Protein AF-K9S8Z4-F1 (afdb_monomer)

Sequence (340 aa):
MLNMKIDKFTNKMCIWVLATKLKIYVCTTKYCSLSLIMNIDNSTQKHLTQVIRQAPNREWMEQYLDLIEEVIHIGRFENDDPRFVLSINSAKKFSVTINGRYVLSAFRKGRPLVGFTLPYGFEGLSELISRSEMPEFRSRQWKPHAGEVAEKCPYFLAFEGFPERLLTIKQKIAWKRAVLDEMERCDKSPYKRFHKPFLYELVIDLGFRKLSLDEIFYDDYSDEVNSKEIFQEGSVRQVLTKYYERNSKARQKCIDRYGTSCSVCDFNFGKSFGELGEGFIHVHHLRPIFEIAEEYEVDPIKDLRPVCPNCHAMIHRSSSPLSIEELKSRLIRFKAQTDT

Solvent-accessible surface area (backbone atoms only — not comparable to full-atom values): 20484 Å² total; per-residue (Å²): 135,88,85,87,80,85,63,93,84,74,86,67,92,82,86,87,79,93,82,82,97,71,93,74,81,80,76,86,52,87,65,59,59,60,60,49,65,78,64,58,52,72,67,58,53,53,52,50,50,62,40,58,68,48,37,93,43,63,68,44,46,50,38,45,38,50,54,52,42,49,52,35,63,75,67,68,57,56,82,80,36,53,27,51,23,43,34,70,50,97,74,50,28,39,35,38,28,42,23,92,42,67,47,36,34,38,37,51,93,77,38,56,32,41,30,40,24,33,45,52,88,49,89,64,47,71,62,50,58,74,65,34,42,78,65,82,37,100,78,27,46,52,80,52,57,93,94,49,55,68,79,73,27,34,32,39,46,23,38,77,67,52,55,73,73,71,48,54,74,70,52,46,53,41,27,54,48,35,51,53,58,42,59,76,72,46,85,50,20,90,55,42,88,57,40,38,65,69,59,47,45,43,49,72,38,63,67,56,28,49,54,53,47,52,68,70,39,62,80,61,82,71,77,83,95,81,80,90,84,86,83,83,85,81,76,86,72,82,75,80,81,76,78,82,68,73,54,58,66,42,50,46,51,26,35,77,73,66,42,54,37,12,76,54,77,61,53,33,35,33,83,76,55,39,80,86,17,50,86,53,57,42,77,43,67,77,61,70,72,87,80,55,94,59,97,72,85,80,45,30,74,82,36,38,44,37,26,37,71,68,56,51,50,57,28,56,67,45,102,65,65,48,52,62,66,57,52,30,53,54,53,54,57,49,52,65,63,74,77,106

Nearest PDB structures (foldseek):
  8fm1-assembly6_K  TM=5.916E-01  e=2.543E-01  Pseudomonas syringae
  5i7d-assembly1_A  TM=2.185E-01  e=9.023E+00  Homo sapiens

Mean predicted aligned error: 18.35 Å

Structure (mmCIF, N/CA/C/O backbone):
data_AF-K9S8Z4-F1
#
_entry.id   AF-K9S8Z4-F1
#
loop_
_atom_site.group_PDB
_atom_site.id
_atom_site.type_symbol
_atom_site.label_atom_id
_atom_site.label_alt_id
_atom_site.label_comp_id
_atom_site.label_asym_id
_atom_site.label_entity_id
_atom_site.label_seq_id
_atom_site.pdbx_PDB_ins_code
_atom_site.Cartn_x
_atom_site.Cartn_y
_atom_site.Cartn_z
_atom_site.occupancy
_atom_site.B_iso_or_equiv
_atom_site.auth_seq_id
_atom_site.auth_comp_id
_atom_site.auth_asym_id
_atom_site.auth_atom_id
_atom_site.pdbx_PDB_model_num
ATOM 1 N N . MET A 1 1 ? -44.395 -23.175 -18.495 1.00 31.52 1 MET A N 1
ATOM 2 C CA . MET A 1 1 ? -44.009 -24.499 -17.961 1.00 31.52 1 MET A CA 1
ATOM 3 C C . MET A 1 1 ? -42.499 -24.512 -17.778 1.00 31.52 1 MET A C 1
ATOM 5 O O . MET A 1 1 ? -41.789 -24.469 -18.774 1.00 31.52 1 MET A O 1
ATOM 9 N N . LEU A 1 2 ? -42.007 -24.463 -16.534 1.00 26.88 2 LEU A N 1
ATOM 10 C CA . LEU A 1 2 ? -40.581 -24.647 -16.239 1.00 26.88 2 LEU A CA 1
ATOM 11 C C . LEU A 1 2 ? -40.258 -26.143 -16.300 1.00 26.88 2 LEU A C 1
ATOM 13 O O . LEU A 1 2 ? -40.881 -26.919 -15.583 1.00 26.88 2 LEU A O 1
ATOM 17 N N . ASN A 1 3 ? -39.271 -26.536 -17.104 1.00 29.08 3 ASN A N 1
ATOM 18 C CA . ASN A 1 3 ? -38.659 -27.860 -17.003 1.00 29.08 3 ASN A CA 1
ATOM 19 C C . ASN A 1 3 ? -37.364 -27.739 -16.196 1.00 29.08 3 ASN A C 1
ATOM 21 O O . ASN A 1 3 ? -36.401 -27.121 -16.645 1.00 29.08 3 ASN A O 1
ATOM 25 N N . MET A 1 4 ? -37.351 -28.331 -15.001 1.00 30.81 4 MET A N 1
ATOM 26 C CA . MET A 1 4 ? -36.154 -28.498 -14.180 1.00 30.81 4 MET A CA 1
ATOM 27 C C . MET A 1 4 ? -35.467 -29.814 -14.560 1.00 30.81 4 MET A C 1
ATOM 29 O O . MET A 1 4 ? -36.078 -30.877 -14.480 1.00 30.81 4 MET A O 1
ATOM 33 N N . LYS A 1 5 ? -34.185 -29.765 -14.925 1.00 36.44 5 LYS A N 1
ATOM 34 C CA . LYS A 1 5 ? -33.301 -30.937 -14.878 1.00 36.44 5 LYS A CA 1
ATOM 35 C C . LYS A 1 5 ? -32.076 -30.600 -14.039 1.00 36.44 5 LYS A C 1
ATOM 37 O O . LYS A 1 5 ? -31.460 -29.557 -14.225 1.00 36.44 5 LYS A O 1
ATOM 42 N N . ILE A 1 6 ? -31.774 -31.492 -13.102 1.00 36.78 6 ILE A N 1
ATOM 43 C CA . ILE A 1 6 ? -30.605 -31.438 -12.225 1.00 36.78 6 ILE A CA 1
ATOM 44 C C . ILE A 1 6 ? -29.462 -32.137 -12.960 1.00 36.78 6 ILE A C 1
ATOM 46 O O . ILE A 1 6 ? -29.576 -33.322 -13.276 1.00 36.78 6 ILE A O 1
ATOM 50 N N . ASP A 1 7 ? -28.382 -31.410 -13.231 1.00 36.25 7 ASP A N 1
ATOM 51 C CA . ASP A 1 7 ? -27.153 -31.986 -13.771 1.00 36.25 7 ASP A CA 1
ATOM 52 C C . ASP A 1 7 ? -26.296 -32.534 -12.616 1.00 36.25 7 ASP A C 1
ATOM 54 O O . ASP A 1 7 ? -25.968 -31.819 -11.665 1.00 36.25 7 ASP A O 1
ATOM 58 N N . LYS A 1 8 ? -25.985 -33.834 -12.652 1.00 39.09 8 LYS A N 1
ATOM 59 C CA . LYS A 1 8 ? -25.448 -34.596 -11.506 1.00 39.09 8 LYS A CA 1
ATOM 60 C C . LYS A 1 8 ? -23.940 -34.430 -11.268 1.00 39.09 8 LYS A C 1
ATOM 62 O O . LYS A 1 8 ? -23.395 -35.154 -10.443 1.00 39.09 8 LYS A O 1
ATOM 67 N N . PHE A 1 9 ? -23.267 -33.482 -11.923 1.00 36.41 9 PHE A N 1
ATOM 68 C CA . PHE A 1 9 ? -21.805 -33.345 -11.818 1.00 36.41 9 PHE A CA 1
ATOM 69 C C . PHE A 1 9 ? -21.275 -32.059 -11.163 1.00 36.41 9 PHE A C 1
ATOM 71 O O . PHE A 1 9 ? -20.088 -32.001 -10.861 1.00 36.41 9 PHE A O 1
ATOM 78 N N . THR A 1 10 ? -22.100 -31.043 -10.877 1.00 44.16 10 THR A N 1
ATOM 79 C CA . THR A 1 10 ? -21.593 -29.767 -10.305 1.00 44.16 10 THR A CA 1
ATOM 80 C C . THR A 1 10 ? -22.429 -29.162 -9.176 1.00 44.16 10 THR A C 1
ATOM 82 O O . THR A 1 10 ? -22.054 -28.125 -8.633 1.00 44.16 10 THR A O 1
ATOM 85 N N . ASN A 1 11 ? -23.542 -29.797 -8.793 1.00 36.22 11 ASN A N 1
ATOM 86 C CA . ASN A 1 11 ? -24.436 -29.353 -7.716 1.00 36.22 11 ASN A CA 1
ATOM 87 C C . ASN A 1 11 ? -24.800 -27.845 -7.762 1.00 36.22 11 ASN A C 1
ATOM 89 O O . ASN A 1 11 ? -24.940 -27.195 -6.726 1.00 36.22 11 ASN A O 1
ATOM 93 N N . LYS A 1 12 ? -24.956 -27.270 -8.965 1.00 39.12 12 LYS A N 1
ATOM 94 C CA . LYS A 1 12 ? -25.449 -25.899 -9.182 1.00 39.12 12 LYS A CA 1
ATOM 95 C C . LYS A 1 12 ? -26.765 -25.922 -9.963 1.00 39.12 12 LYS A C 1
ATOM 97 O O . LYS A 1 12 ? -26.848 -26.509 -11.037 1.00 39.12 12 LYS A O 1
ATOM 102 N N . MET A 1 13 ? -27.791 -25.255 -9.431 1.00 30.77 13 MET A N 1
ATOM 103 C CA . MET A 1 13 ? -29.043 -24.967 -10.141 1.00 30.77 13 MET A CA 1
ATOM 104 C C . MET A 1 13 ? -28.833 -23.774 -11.084 1.00 30.77 13 MET A C 1
ATOM 106 O O . MET A 1 13 ? -28.484 -22.688 -10.625 1.00 30.77 13 MET A O 1
ATOM 110 N N . CYS A 1 14 ? -29.093 -23.943 -12.383 1.00 34.66 14 CYS A N 1
ATOM 111 C CA . CYS A 1 14 ? -29.111 -22.843 -13.351 1.00 34.66 14 CYS A CA 1
ATOM 112 C C . CYS A 1 14 ? -30.520 -22.668 -13.929 1.00 34.66 14 CYS A C 1
ATOM 114 O O . CYS A 1 14 ? -31.040 -23.564 -14.590 1.00 34.66 14 CYS A O 1
ATOM 116 N N . ILE A 1 15 ? -31.123 -21.498 -13.702 1.00 33.12 15 ILE A N 1
ATOM 117 C CA . ILE A 1 15 ? -32.349 -21.053 -14.376 1.00 33.12 15 ILE A CA 1
ATOM 118 C C . ILE A 1 15 ? -31.920 -20.116 -15.507 1.00 33.12 15 ILE A C 1
ATOM 120 O O . ILE A 1 15 ? -31.287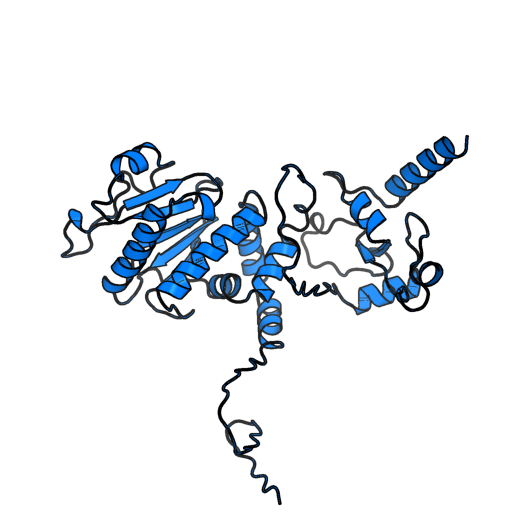 -19.093 -15.256 1.00 33.12 15 ILE A O 1
ATOM 124 N N . TRP A 1 16 ? -32.254 -20.465 -16.748 1.00 29.41 16 TRP A N 1
ATOM 125 C CA . TRP A 1 16 ? -32.028 -19.612 -17.914 1.00 29.41 16 TRP A CA 1
ATOM 126 C C . TRP A 1 16 ? -33.296 -18.812 -18.215 1.00 29.41 16 TRP A C 1
ATOM 128 O O . TRP A 1 16 ? -34.327 -19.393 -18.550 1.00 29.41 16 TRP A O 1
ATOM 138 N N . VAL A 1 17 ? -33.218 -17.482 -18.125 1.00 30.83 17 VAL A N 1
ATOM 139 C CA . VAL A 1 17 ? -34.238 -16.570 -18.663 1.00 30.83 17 VAL A CA 1
ATOM 140 C C . VAL A 1 17 ? -33.627 -15.814 -19.841 1.00 30.83 17 VAL A C 1
ATOM 142 O O . VAL A 1 17 ? -32.604 -15.143 -19.711 1.00 30.83 17 VAL A O 1
ATOM 145 N N . LEU A 1 18 ? -34.247 -15.965 -21.010 1.00 32.22 18 LEU A N 1
ATOM 146 C CA . LEU A 1 18 ? -33.932 -15.248 -22.243 1.00 32.22 18 LEU A CA 1
ATOM 147 C C . LEU A 1 18 ? -34.527 -13.833 -22.189 1.00 32.22 18 LEU A C 1
ATOM 149 O O . LEU A 1 18 ? -35.745 -13.709 -22.138 1.00 32.22 18 LEU A O 1
ATOM 153 N N . ALA A 1 19 ? -33.681 -12.797 -22.249 1.00 29.56 19 ALA A N 1
ATOM 154 C CA . ALA A 1 19 ? -33.730 -11.710 -23.246 1.00 29.56 19 ALA A CA 1
ATOM 155 C C . ALA A 1 19 ? -33.043 -10.407 -22.773 1.00 29.56 19 ALA A C 1
ATOM 157 O O . ALA A 1 19 ? -33.217 -9.945 -21.651 1.00 29.56 19 ALA A O 1
ATOM 158 N N . THR A 1 20 ? -32.358 -9.776 -23.738 1.00 30.91 20 THR A N 1
ATOM 159 C CA . THR A 1 20 ? -31.971 -8.349 -23.852 1.00 30.91 20 THR A CA 1
ATOM 160 C C . THR A 1 20 ? -30.821 -7.769 -23.001 1.00 30.91 20 THR A C 1
ATOM 162 O O . THR A 1 20 ? -30.978 -7.319 -21.876 1.00 30.91 20 THR A O 1
ATOM 165 N N . LYS A 1 21 ? -29.647 -7.722 -23.657 1.00 38.47 21 LYS A N 1
ATOM 166 C CA . LYS A 1 21 ? -28.527 -6.754 -23.594 1.00 38.47 21 LYS A CA 1
ATOM 167 C C . LYS A 1 21 ? -28.542 -5.693 -22.467 1.00 38.47 21 LYS A C 1
ATOM 169 O O . LYS A 1 21 ? -28.893 -4.547 -22.708 1.00 38.47 21 LYS A O 1
ATOM 174 N N . LEU A 1 22 ? -27.973 -6.044 -21.314 1.00 25.70 22 LEU A N 1
ATOM 175 C CA . LEU A 1 22 ? -27.078 -5.197 -20.509 1.00 25.70 22 LEU A CA 1
ATOM 176 C C . LEU A 1 22 ? -26.305 -6.145 -19.574 1.00 25.70 22 LEU A C 1
ATOM 178 O O . LEU A 1 22 ? -26.885 -6.728 -18.662 1.00 25.70 22 LEU A O 1
ATOM 182 N N . LYS A 1 23 ? -25.010 -6.383 -19.819 1.00 26.75 23 LYS A N 1
ATOM 183 C CA . LYS A 1 23 ? -24.184 -7.205 -18.916 1.00 26.75 23 LYS A CA 1
ATOM 184 C C . LYS A 1 23 ? -23.783 -6.362 -17.704 1.00 26.75 23 LYS A C 1
ATOM 186 O O . LYS A 1 23 ? -22.674 -5.848 -17.640 1.00 26.75 23 LYS A O 1
ATOM 191 N N . ILE A 1 24 ? -24.698 -6.226 -16.749 1.00 24.73 24 ILE A N 1
ATOM 192 C CA . ILE A 1 24 ? -24.350 -5.870 -15.374 1.00 24.73 24 ILE A CA 1
ATOM 193 C C . ILE A 1 24 ? -23.885 -7.171 -14.716 1.00 24.73 24 ILE A C 1
ATOM 195 O O . ILE A 1 24 ? -24.693 -8.042 -14.400 1.00 24.73 24 ILE A O 1
ATOM 199 N N . TYR A 1 25 ? -22.573 -7.332 -14.550 1.00 25.88 25 TYR A N 1
ATOM 200 C CA . TYR A 1 25 ? -22.027 -8.368 -13.679 1.00 25.88 25 TYR A CA 1
ATOM 201 C C . TYR A 1 25 ? -22.293 -7.949 -12.231 1.00 25.88 25 TYR A C 1
ATOM 203 O O . TYR A 1 25 ? -21.497 -7.245 -11.616 1.00 25.88 25 TYR A O 1
ATOM 211 N N . VAL A 1 26 ? -23.430 -8.367 -11.675 1.00 25.23 26 VAL A N 1
ATOM 212 C CA . VAL A 1 26 ? -23.621 -8.351 -10.222 1.00 25.23 26 VAL A CA 1
ATOM 213 C C . VAL A 1 26 ? -22.789 -9.501 -9.664 1.00 25.23 26 VAL A C 1
ATOM 215 O O . VAL A 1 26 ? -23.218 -10.652 -9.638 1.00 25.23 26 VAL A O 1
ATOM 218 N N . CYS A 1 27 ? -21.550 -9.193 -9.287 1.00 26.78 27 CYS A N 1
ATOM 219 C CA . CYS A 1 27 ? -20.660 -10.132 -8.626 1.00 26.78 27 CYS A CA 1
ATOM 220 C C . CYS A 1 27 ? -21.171 -10.378 -7.199 1.00 26.78 27 CYS A C 1
ATOM 222 O O . CYS A 1 27 ? -21.095 -9.517 -6.323 1.00 26.78 27 CYS A O 1
ATOM 224 N N . THR A 1 28 ? -21.738 -11.556 -6.958 1.00 27.34 28 THR A N 1
ATOM 225 C CA . THR A 1 28 ? -22.129 -12.037 -5.630 1.00 27.34 28 THR A CA 1
ATOM 226 C C . THR A 1 28 ? -20.889 -12.499 -4.852 1.00 27.34 28 THR A C 1
ATOM 228 O O . THR A 1 28 ? -20.712 -13.690 -4.621 1.00 27.34 28 THR A O 1
ATOM 231 N N . THR A 1 29 ? -20.005 -11.579 -4.452 1.00 33.62 29 THR A N 1
ATOM 232 C CA . THR A 1 29 ? -18.769 -11.874 -3.682 1.00 33.62 29 THR A CA 1
ATOM 233 C C . THR A 1 29 ? -18.905 -11.712 -2.169 1.00 33.62 29 THR A C 1
ATOM 235 O O . THR A 1 29 ? -17.939 -11.921 -1.441 1.00 33.62 29 THR A O 1
ATOM 238 N N . LYS A 1 30 ? -20.105 -11.420 -1.648 1.00 29.95 30 LYS A N 1
ATOM 239 C CA . LYS A 1 30 ? -20.329 -11.158 -0.209 1.00 29.95 30 LYS A CA 1
ATOM 240 C C . LYS A 1 30 ? -19.895 -12.295 0.736 1.00 29.95 30 LYS A C 1
ATOM 242 O O . LYS A 1 30 ? -19.700 -12.029 1.915 1.00 29.95 30 LYS A O 1
ATOM 247 N N . TYR A 1 31 ? -19.743 -13.522 0.235 1.00 28.84 31 TYR A N 1
ATOM 248 C CA . TYR A 1 31 ? -19.333 -14.692 1.020 1.00 28.84 31 TYR A CA 1
ATOM 249 C C . TYR A 1 31 ? -17.870 -15.116 0.819 1.00 28.84 31 TYR A C 1
ATOM 251 O O . TYR A 1 31 ? -17.362 -15.875 1.636 1.00 28.84 31 TYR A O 1
ATOM 259 N N . CYS A 1 32 ? -17.181 -14.631 -0.221 1.00 32.09 32 CYS A N 1
ATOM 260 C CA . CYS A 1 32 ? -15.840 -15.119 -0.572 1.00 32.09 32 CYS A CA 1
ATOM 261 C C . CYS A 1 32 ? -14.725 -14.439 0.246 1.00 32.09 32 CYS A C 1
ATOM 263 O O . CYS A 1 32 ? -13.727 -15.067 0.592 1.00 32.09 32 CYS A O 1
ATOM 265 N N . SER A 1 33 ? -14.922 -13.171 0.616 1.00 34.38 33 SER A N 1
ATOM 266 C CA . SER A 1 33 ? -13.944 -12.387 1.382 1.00 34.38 33 SER A CA 1
ATOM 267 C C . SER A 1 33 ? -13.899 -12.768 2.869 1.00 34.38 33 SER A C 1
ATOM 269 O O . SER A 1 33 ? -12.828 -12.857 3.464 1.00 34.38 33 SER A O 1
ATOM 271 N N . LEU A 1 34 ? -15.050 -13.109 3.460 1.00 33.53 34 LEU A N 1
ATOM 272 C CA . LEU A 1 34 ? -15.155 -13.633 4.832 1.00 33.53 34 LEU A CA 1
ATOM 273 C C . LEU A 1 34 ? -14.476 -15.001 4.991 1.00 33.53 34 LEU A C 1
ATOM 275 O O . LEU A 1 34 ? -13.800 -15.232 5.990 1.00 33.53 34 LEU A O 1
ATOM 279 N N . SER A 1 35 ? -14.602 -15.889 3.998 1.00 32.09 35 SER A N 1
ATOM 280 C CA . SER A 1 35 ? -13.915 -17.186 4.015 1.00 32.09 35 SER A CA 1
ATOM 281 C C . SER A 1 35 ? -12.397 -17.072 3.886 1.00 32.09 35 SER A C 1
ATOM 283 O O . SER A 1 35 ? -11.694 -17.979 4.321 1.00 32.09 35 SER A O 1
ATOM 285 N N . LEU A 1 36 ? -11.886 -15.982 3.304 1.00 36.22 36 LEU A N 1
ATOM 286 C CA . LEU A 1 36 ? -10.449 -15.753 3.202 1.00 36.22 36 LEU A CA 1
ATOM 287 C C . LEU A 1 36 ? -9.879 -15.242 4.533 1.00 36.22 36 LEU A C 1
ATOM 289 O O . LEU A 1 36 ? -8.887 -15.779 5.008 1.00 36.22 36 LEU A O 1
ATOM 293 N N . ILE A 1 37 ? -10.565 -14.292 5.182 1.00 39.47 37 ILE A N 1
ATOM 294 C CA . ILE A 1 37 ? -10.191 -13.732 6.495 1.00 39.47 37 ILE A CA 1
ATOM 295 C C . ILE A 1 37 ? -10.171 -14.808 7.587 1.00 39.47 37 ILE A C 1
ATOM 297 O O . ILE A 1 37 ? -9.246 -14.846 8.390 1.00 39.47 37 ILE A O 1
ATOM 301 N N . MET A 1 38 ? -11.154 -15.715 7.594 1.00 35.34 38 MET A N 1
ATOM 302 C CA . MET A 1 38 ? -11.227 -16.813 8.572 1.00 35.34 38 MET A CA 1
ATOM 303 C C . MET A 1 38 ? -10.166 -17.911 8.365 1.00 35.34 38 MET A C 1
ATOM 305 O O . MET A 1 38 ? -10.074 -18.813 9.191 1.00 35.34 38 MET A O 1
ATOM 309 N N . ASN A 1 39 ? -9.381 -17.854 7.282 1.00 38.78 39 ASN A N 1
ATOM 310 C CA . ASN A 1 39 ? -8.365 -18.852 6.926 1.00 38.78 39 ASN A CA 1
ATOM 311 C C . ASN A 1 39 ? -6.937 -18.286 6.859 1.00 38.78 39 ASN A C 1
ATOM 313 O O . ASN A 1 39 ? -6.021 -18.998 6.444 1.00 38.78 39 ASN A O 1
ATOM 317 N N . ILE A 1 40 ? -6.719 -17.025 7.244 1.00 52.66 40 ILE A N 1
ATOM 318 C CA . ILE A 1 40 ? -5.358 -16.502 7.387 1.00 52.66 40 ILE A CA 1
ATOM 319 C C . ILE A 1 40 ? -4.790 -17.077 8.679 1.00 52.66 40 ILE A C 1
ATOM 321 O O . ILE A 1 40 ? -5.305 -16.820 9.761 1.00 52.66 40 ILE A O 1
ATOM 325 N N . ASP A 1 41 ? -3.733 -17.876 8.572 1.00 54.53 41 ASP A N 1
ATOM 326 C CA . ASP A 1 41 ? -3.070 -18.404 9.756 1.00 54.53 41 ASP A CA 1
ATOM 327 C C . ASP A 1 41 ? -2.473 -17.258 10.605 1.00 54.53 41 ASP A C 1
ATOM 329 O O . ASP A 1 41 ? -2.025 -16.231 10.080 1.00 54.53 41 ASP A O 1
ATOM 333 N N . ASN A 1 42 ? -2.426 -17.446 11.928 1.00 55.78 42 ASN A N 1
ATOM 334 C CA . ASN A 1 42 ? -1.943 -16.433 12.878 1.00 55.78 42 ASN A CA 1
ATOM 335 C C . ASN A 1 42 ? -0.525 -15.909 12.564 1.00 55.78 42 ASN A C 1
ATOM 337 O O . ASN A 1 42 ? -0.196 -14.769 12.904 1.00 55.78 42 ASN A O 1
ATOM 341 N N . SER A 1 43 ? 0.332 -16.702 11.909 1.00 57.22 43 SER A N 1
ATOM 342 C CA . SER A 1 43 ? 1.675 -16.263 11.506 1.00 57.22 43 SER A CA 1
ATOM 343 C C . SER A 1 43 ? 1.604 -15.251 10.363 1.00 57.22 43 SER A C 1
ATOM 345 O O . SER A 1 43 ? 2.280 -14.218 10.399 1.00 57.22 43 SER A O 1
ATOM 347 N N . THR A 1 44 ? 0.738 -15.503 9.380 1.00 61.88 44 THR A N 1
ATOM 348 C CA . THR A 1 44 ? 0.491 -14.595 8.258 1.00 61.88 44 THR A CA 1
ATOM 349 C C . THR A 1 44 ? -0.087 -13.258 8.728 1.00 61.88 44 THR A C 1
ATOM 351 O O . THR A 1 44 ? 0.426 -12.207 8.333 1.00 61.88 44 THR A O 1
ATOM 354 N N . GLN A 1 45 ? -1.070 -13.271 9.636 1.00 63.75 45 GLN A N 1
ATOM 355 C CA . GLN A 1 45 ? -1.644 -12.042 10.199 1.00 63.75 45 GLN A CA 1
ATOM 356 C C . GLN A 1 45 ? -0.596 -11.241 10.990 1.00 63.75 45 GLN A C 1
ATOM 358 O O . GLN A 1 45 ? -0.438 -10.038 10.784 1.00 63.75 45 GLN A O 1
ATOM 363 N N . LYS A 1 46 ? 0.220 -11.908 11.817 1.00 66.62 46 LYS A N 1
ATOM 364 C CA . LYS A 1 46 ? 1.318 -11.263 12.558 1.00 66.62 46 LYS A CA 1
ATOM 365 C C . LYS A 1 46 ? 2.350 -10.618 11.628 1.00 66.62 46 LYS A C 1
ATOM 367 O O . LYS A 1 46 ? 2.841 -9.525 11.917 1.00 66.62 46 LYS A O 1
ATOM 372 N N . HIS A 1 47 ? 2.686 -11.275 10.518 1.00 67.62 47 HIS A N 1
ATOM 373 C CA . HIS A 1 47 ? 3.645 -10.758 9.543 1.00 67.62 47 HIS A CA 1
ATOM 374 C C . HIS A 1 47 ? 3.101 -9.536 8.791 1.00 67.62 47 HIS A C 1
ATOM 376 O O . HIS A 1 47 ? 3.816 -8.547 8.623 1.00 67.62 47 HIS A O 1
ATOM 382 N N . LEU A 1 48 ? 1.824 -9.578 8.404 1.00 72.31 48 LEU A N 1
ATOM 383 C CA . LEU A 1 48 ? 1.120 -8.468 7.766 1.00 72.31 48 LEU A CA 1
ATOM 384 C C . LEU A 1 48 ? 1.073 -7.233 8.679 1.00 72.31 48 LEU A C 1
ATOM 386 O O . LEU A 1 48 ? 1.493 -6.148 8.272 1.00 72.31 48 LEU A O 1
ATOM 390 N N . THR A 1 49 ? 0.677 -7.419 9.941 1.00 76.19 49 THR A N 1
ATOM 391 C CA . THR A 1 49 ? 0.638 -6.351 10.950 1.00 76.19 49 THR A CA 1
ATOM 392 C C . THR A 1 49 ? 2.001 -5.702 11.152 1.00 76.19 49 THR A C 1
ATOM 394 O O . THR A 1 49 ? 2.108 -4.478 11.192 1.00 76.19 49 THR A O 1
ATOM 397 N N . GLN A 1 50 ? 3.074 -6.495 11.236 1.00 74.44 50 GLN A N 1
ATOM 398 C CA . GLN A 1 50 ? 4.426 -5.959 11.411 1.00 74.44 50 GLN A CA 1
ATOM 399 C C . GLN A 1 50 ? 4.909 -5.107 10.237 1.00 74.44 50 GLN A C 1
ATOM 401 O O . GLN A 1 50 ? 5.745 -4.231 10.453 1.00 74.44 50 GLN A O 1
ATOM 406 N N . VAL A 1 51 ? 4.441 -5.380 9.018 1.00 80.06 51 VAL A N 1
ATOM 407 C CA . VAL A 1 51 ? 4.813 -4.590 7.842 1.00 80.06 51 VAL A CA 1
ATOM 408 C C . VAL A 1 51 ? 3.994 -3.325 7.750 1.00 80.06 51 VAL A C 1
ATOM 410 O O . VAL A 1 51 ? 4.577 -2.258 7.593 1.00 80.06 51 VAL A O 1
ATOM 413 N N . ILE A 1 52 ? 2.674 -3.441 7.877 1.00 84.62 52 ILE A N 1
ATOM 414 C CA . ILE A 1 52 ? 1.761 -2.305 7.773 1.00 84.62 52 ILE A CA 1
ATOM 415 C C . ILE A 1 52 ? 2.070 -1.265 8.858 1.00 84.62 52 ILE A C 1
ATOM 417 O O . ILE A 1 52 ? 2.133 -0.084 8.545 1.00 84.62 52 ILE A O 1
ATOM 421 N N . ARG A 1 53 ? 2.399 -1.684 10.091 1.00 83.62 53 ARG A N 1
ATOM 422 C CA . ARG A 1 53 ? 2.817 -0.773 11.179 1.00 83.62 53 ARG A CA 1
ATOM 423 C C . ARG A 1 53 ? 4.112 0.005 10.917 1.00 83.62 53 ARG A C 1
ATOM 425 O O . ARG A 1 53 ? 4.445 0.881 11.703 1.00 83.62 53 ARG A O 1
ATOM 432 N N . GLN A 1 54 ? 4.878 -0.325 9.874 1.00 84.12 54 GLN A N 1
ATOM 433 C CA . GLN A 1 54 ? 6.021 0.505 9.474 1.00 84.12 54 GLN A CA 1
ATOM 434 C C . GLN A 1 54 ? 5.595 1.741 8.680 1.00 84.12 54 GLN A C 1
ATOM 436 O O . GLN A 1 54 ? 6.405 2.656 8.523 1.00 84.12 54 GLN A O 1
ATOM 441 N N . ALA A 1 55 ? 4.378 1.759 8.126 1.00 85.19 55 ALA A N 1
ATOM 442 C CA . ALA A 1 55 ? 3.873 2.958 7.481 1.00 85.19 55 ALA A CA 1
ATOM 443 C C . ALA A 1 55 ? 3.660 4.049 8.540 1.00 85.19 55 ALA A C 1
ATOM 445 O O . ALA A 1 55 ? 3.191 3.736 9.635 1.00 85.19 55 ALA A O 1
ATOM 446 N N . PRO A 1 56 ? 3.986 5.316 8.224 1.00 82.50 56 PRO A N 1
ATOM 447 C CA . PRO A 1 56 ? 3.814 6.428 9.152 1.00 82.50 56 PRO A CA 1
ATOM 448 C C . PRO A 1 56 ? 2.374 6.584 9.624 1.00 82.50 56 PRO A C 1
ATOM 450 O O . PRO A 1 56 ? 2.156 6.963 10.764 1.00 82.50 56 PRO A O 1
ATOM 453 N N . ASN A 1 57 ? 1.423 6.320 8.725 1.00 81.94 57 ASN A N 1
ATOM 454 C CA . ASN A 1 57 ? -0.000 6.377 8.994 1.00 81.94 57 ASN A CA 1
ATOM 455 C C . ASN A 1 57 ? -0.795 5.544 7.977 1.00 81.94 57 ASN A C 1
ATOM 457 O O . ASN A 1 57 ? -0.247 5.033 6.986 1.00 81.94 57 ASN A O 1
ATOM 461 N N . ARG A 1 58 ? -2.110 5.454 8.201 1.00 84.31 58 ARG A N 1
ATOM 462 C CA . ARG A 1 58 ? -3.053 4.798 7.283 1.00 84.31 58 ARG A CA 1
ATOM 463 C C . ARG A 1 58 ? -2.971 5.336 5.853 1.00 84.31 58 ARG A C 1
ATOM 465 O O . ARG A 1 58 ? -2.917 4.536 4.920 1.00 84.31 58 ARG A O 1
ATOM 472 N N . GLU A 1 59 ? -2.974 6.660 5.675 1.00 82.56 59 GLU A N 1
ATOM 473 C CA . GLU A 1 59 ? -2.984 7.300 4.348 1.00 82.56 59 GLU A CA 1
ATOM 474 C C . GLU A 1 59 ? -1.769 6.865 3.520 1.00 82.56 59 GLU A C 1
ATOM 476 O O . GLU A 1 59 ? -1.900 6.505 2.353 1.00 82.56 59 GLU A O 1
ATOM 481 N N . TRP A 1 60 ? -0.586 6.831 4.133 1.00 89.44 60 TRP A N 1
ATOM 482 C CA . TRP A 1 60 ? 0.638 6.390 3.477 1.00 89.44 60 TRP A CA 1
ATOM 483 C C . TRP A 1 60 ? 0.531 4.941 2.998 1.00 89.44 60 TRP A C 1
ATOM 485 O O . TRP A 1 60 ? 0.921 4.625 1.872 1.00 89.44 60 TRP A O 1
ATOM 495 N N . MET A 1 61 ? -0.010 4.052 3.839 1.00 92.50 61 MET A N 1
ATOM 496 C CA . MET A 1 61 ? -0.187 2.646 3.480 1.00 92.50 61 MET A CA 1
ATOM 497 C C . MET A 1 61 ? -1.224 2.476 2.368 1.00 92.50 61 MET A C 1
ATOM 499 O O . MET A 1 61 ? -1.002 1.677 1.459 1.00 92.50 61 MET A O 1
ATOM 503 N N . GLU A 1 62 ? -2.323 3.233 2.408 1.00 88.19 62 GLU A N 1
ATOM 504 C CA . GLU A 1 62 ? -3.323 3.230 1.340 1.00 88.19 62 GLU A CA 1
ATOM 505 C C . GLU A 1 62 ? -2.704 3.665 0.010 1.00 88.19 62 GLU A C 1
ATOM 507 O O . GLU A 1 62 ? -2.724 2.891 -0.944 1.00 88.19 62 GLU A O 1
ATOM 512 N N . GLN A 1 63 ? -2.020 4.807 -0.020 1.00 90.62 63 GLN A N 1
ATOM 513 C CA . GLN A 1 63 ? -1.336 5.289 -1.221 1.00 90.62 63 GLN A CA 1
ATOM 514 C C . GLN A 1 63 ? -0.316 4.279 -1.770 1.00 90.62 63 GLN A C 1
ATOM 516 O O . GLN A 1 63 ? -0.158 4.139 -2.981 1.00 90.62 63 GLN A O 1
ATOM 521 N N . TYR A 1 64 ? 0.395 3.552 -0.902 1.00 96.06 64 TYR A N 1
ATOM 522 C CA . TYR A 1 64 ? 1.324 2.518 -1.357 1.00 96.06 64 TYR A CA 1
ATOM 523 C C . TYR A 1 64 ? 0.599 1.310 -1.971 1.00 96.06 64 TYR A C 1
ATOM 525 O O . TYR A 1 64 ? 1.040 0.791 -2.997 1.00 96.06 64 TYR A O 1
ATOM 533 N N . LEU A 1 65 ? -0.512 0.868 -1.373 1.00 95.56 65 LEU A N 1
ATOM 534 C CA . LEU A 1 65 ? -1.344 -0.201 -1.932 1.00 95.56 65 LEU A CA 1
ATOM 535 C C . LEU A 1 65 ? -1.982 0.218 -3.264 1.00 95.56 65 LEU A C 1
ATOM 537 O O . LEU A 1 65 ? -2.042 -0.610 -4.167 1.00 95.56 65 LEU A O 1
ATOM 541 N N . ASP A 1 66 ? -2.354 1.490 -3.428 1.00 93.75 66 ASP A N 1
ATOM 542 C CA . ASP A 1 66 ? -2.880 2.034 -4.691 1.00 93.75 66 ASP A CA 1
ATOM 543 C C . ASP A 1 66 ? -1.828 1.987 -5.809 1.00 93.75 66 ASP A C 1
ATOM 545 O O . ASP A 1 66 ? -2.125 1.624 -6.947 1.00 93.75 66 ASP A O 1
ATOM 549 N N . LEU A 1 67 ? -0.556 2.259 -5.492 1.00 95.94 67 LEU A N 1
ATOM 550 C CA . LEU A 1 67 ? 0.534 2.073 -6.455 1.00 95.94 67 LEU A CA 1
ATOM 551 C C . LEU A 1 67 ? 0.737 0.599 -6.833 1.00 95.94 67 LEU A C 1
ATOM 553 O O . LEU A 1 67 ? 1.070 0.304 -7.982 1.00 95.94 67 LEU A O 1
ATOM 557 N N . ILE A 1 68 ? 0.558 -0.337 -5.894 1.00 97.31 68 ILE A N 1
ATOM 558 C CA . ILE A 1 68 ? 0.618 -1.773 -6.205 1.00 97.31 68 ILE A CA 1
ATOM 559 C C . ILE A 1 68 ? -0.553 -2.163 -7.111 1.00 97.31 68 ILE A C 1
ATOM 561 O O . ILE A 1 68 ? -0.349 -2.857 -8.107 1.00 97.31 68 ILE A O 1
ATOM 565 N N . GLU A 1 69 ? -1.759 -1.699 -6.788 1.00 94.69 69 GLU A N 1
ATOM 566 C CA . GLU A 1 69 ? -2.962 -1.904 -7.592 1.00 94.69 69 GLU A CA 1
ATOM 567 C C . GLU A 1 69 ? -2.759 -1.381 -9.019 1.00 94.69 69 GLU A C 1
ATOM 569 O O . GLU A 1 69 ? -3.091 -2.067 -9.986 1.00 94.69 69 GLU A O 1
ATOM 574 N N . GLU A 1 70 ? -2.137 -0.214 -9.174 1.00 91.69 70 GLU A N 1
ATOM 575 C CA . GLU A 1 70 ? -1.804 0.367 -10.471 1.00 91.69 70 GLU A CA 1
ATOM 576 C C . GLU A 1 70 ? -0.842 -0.523 -11.277 1.00 91.69 70 GLU A C 1
ATOM 578 O O . GLU A 1 70 ? -1.062 -0.733 -12.471 1.00 91.69 70 GLU A O 1
ATOM 583 N N . VAL A 1 71 ? 0.175 -1.118 -10.639 1.00 95.25 71 VAL A N 1
ATOM 584 C CA . VAL A 1 71 ? 1.057 -2.108 -11.289 1.00 95.25 71 VAL A CA 1
ATOM 585 C C . VAL A 1 71 ? 0.273 -3.346 -11.729 1.00 95.25 71 VAL A C 1
ATOM 587 O O . VAL A 1 71 ? 0.464 -3.812 -12.854 1.00 95.25 71 VAL A O 1
ATOM 590 N N . ILE A 1 72 ? -0.620 -3.863 -10.876 1.00 93.50 72 ILE A N 1
ATOM 591 C CA . ILE A 1 72 ? -1.467 -5.022 -11.195 1.00 93.50 72 ILE A CA 1
ATOM 592 C C . ILE A 1 72 ? -2.349 -4.729 -12.411 1.00 93.50 72 ILE A C 1
ATOM 594 O O . ILE A 1 72 ? -2.383 -5.529 -13.346 1.00 93.50 72 ILE A O 1
ATOM 598 N N . HIS A 1 73 ? -3.003 -3.567 -12.444 1.00 90.12 73 HIS A N 1
ATOM 599 C CA . HIS A 1 73 ? -3.887 -3.167 -13.538 1.00 90.12 73 HIS A CA 1
ATOM 600 C C . HIS A 1 73 ? -3.143 -2.956 -14.857 1.00 90.12 73 HIS A C 1
ATOM 602 O O . HIS A 1 73 ? -3.607 -3.409 -15.906 1.00 90.12 73 HIS A O 1
ATOM 608 N N . ILE A 1 74 ? -1.986 -2.289 -14.821 1.00 89.12 74 ILE A N 1
ATOM 609 C CA . ILE A 1 74 ? -1.165 -2.052 -16.016 1.00 89.12 74 ILE A CA 1
ATOM 610 C C . ILE A 1 74 ? -0.675 -3.378 -16.593 1.00 89.12 74 ILE A C 1
ATOM 612 O O . ILE A 1 74 ? -0.758 -3.587 -17.803 1.00 89.12 74 ILE A O 1
ATOM 616 N N . GLY A 1 75 ? -0.196 -4.275 -15.728 1.00 86.50 75 GLY A N 1
ATOM 617 C CA . GLY A 1 75 ? 0.321 -5.571 -16.147 1.00 86.50 75 GLY A CA 1
ATOM 618 C C . GLY A 1 75 ? -0.739 -6.640 -16.395 1.00 86.50 75 GLY A C 1
ATOM 619 O O . GLY A 1 75 ? -0.409 -7.697 -16.930 1.00 86.50 75 GLY A O 1
ATOM 620 N N . ARG A 1 76 ? -2.003 -6.368 -16.037 1.00 89.88 76 ARG A N 1
ATOM 621 C CA . ARG A 1 76 ? -3.114 -7.334 -16.038 1.00 89.88 76 ARG A CA 1
ATOM 622 C C . ARG A 1 76 ? -2.739 -8.626 -15.306 1.00 89.88 76 ARG A C 1
ATOM 624 O O . ARG A 1 76 ? -2.945 -9.722 -15.822 1.00 89.88 76 ARG A O 1
ATOM 631 N N . PHE A 1 77 ? -2.117 -8.479 -14.139 1.00 90.19 77 PHE A N 1
ATOM 632 C CA . PHE A 1 77 ? -1.611 -9.612 -13.374 1.00 90.19 77 PHE A CA 1
ATOM 633 C C . PHE A 1 77 ? -2.723 -10.287 -12.578 1.00 90.19 77 PHE A C 1
ATOM 635 O O . PHE A 1 77 ? -3.361 -9.662 -11.732 1.00 90.19 77 PHE A O 1
ATOM 642 N N . GLU A 1 78 ? -2.879 -11.586 -12.788 1.00 91.06 78 GLU A N 1
ATOM 643 C CA . GLU A 1 78 ? -3.619 -12.462 -11.883 1.00 91.06 78 GLU A CA 1
ATOM 644 C C . GLU A 1 78 ? -2.723 -12.875 -10.700 1.00 91.06 78 GLU A C 1
ATOM 646 O O . GLU A 1 78 ? -1.490 -12.812 -10.779 1.00 91.06 78 GLU A O 1
ATOM 651 N N . ASN A 1 79 ? -3.328 -13.314 -9.594 1.00 91.00 79 ASN A N 1
ATOM 652 C CA . ASN A 1 79 ? -2.614 -13.681 -8.361 1.00 91.00 79 ASN A CA 1
ATOM 653 C C . ASN A 1 79 ? -1.524 -14.759 -8.616 1.00 91.00 79 ASN A C 1
ATOM 655 O O . ASN A 1 79 ? -0.384 -14.688 -8.143 1.00 91.00 79 ASN A O 1
ATOM 659 N N . ASP A 1 80 ? -1.815 -15.742 -9.466 1.00 90.75 80 ASP A N 1
ATOM 660 C CA . ASP A 1 80 ? -0.903 -16.836 -9.792 1.00 90.75 80 ASP A CA 1
ATOM 661 C C . ASP A 1 80 ? 0.070 -16.547 -10.954 1.00 90.75 80 ASP A C 1
ATOM 663 O O . ASP A 1 80 ? 0.927 -17.394 -11.224 1.00 90.75 80 ASP A O 1
ATOM 667 N N . ASP A 1 81 ? 0.058 -15.346 -11.559 1.00 93.50 81 ASP A N 1
ATOM 668 C CA . ASP A 1 81 ? 0.881 -15.025 -12.740 1.00 93.50 81 ASP A CA 1
ATOM 669 C C . ASP A 1 81 ? 2.375 -15.338 -12.490 1.00 93.50 81 ASP A C 1
ATOM 671 O O . ASP A 1 81 ? 2.963 -14.852 -11.514 1.00 93.50 81 ASP A O 1
ATOM 675 N N . PRO A 1 82 ? 3.035 -16.143 -13.344 1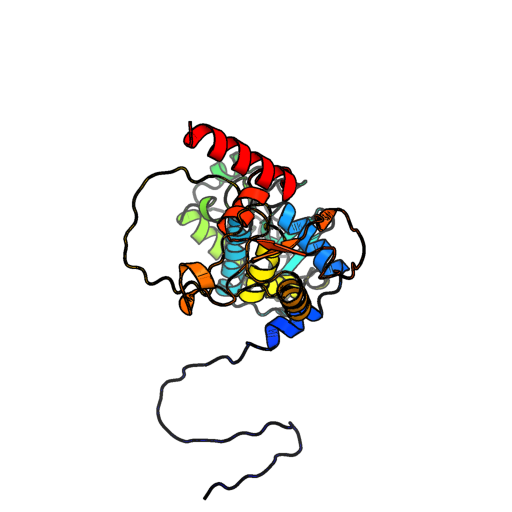.00 93.75 82 PRO A N 1
ATOM 676 C CA . PRO A 1 82 ? 4.393 -16.631 -13.102 1.00 93.75 82 PRO A CA 1
ATOM 677 C C . PRO A 1 82 ? 5.461 -15.528 -13.045 1.00 93.75 82 PRO A C 1
ATOM 679 O O . PRO A 1 82 ? 6.541 -15.759 -12.491 1.00 93.75 82 PRO A O 1
ATOM 682 N N . ARG A 1 83 ? 5.189 -14.346 -13.602 1.00 94.69 83 ARG A N 1
ATOM 683 C CA . ARG A 1 83 ? 6.103 -13.197 -13.671 1.00 94.69 83 ARG A CA 1
ATOM 684 C C . ARG A 1 83 ? 5.953 -12.274 -12.468 1.00 94.69 83 ARG A C 1
ATOM 686 O O . ARG A 1 83 ? 6.905 -11.574 -12.131 1.00 94.69 83 ARG A O 1
ATOM 693 N N . PHE A 1 84 ? 4.793 -12.280 -11.818 1.00 96.19 84 PHE A N 1
ATOM 694 C CA . PHE A 1 84 ? 4.441 -11.333 -10.766 1.00 96.19 84 PHE A CA 1
ATOM 695 C C . PHE A 1 84 ? 4.669 -11.890 -9.357 1.00 96.19 84 PHE A C 1
ATOM 697 O O . PHE A 1 84 ? 4.268 -13.011 -9.020 1.00 96.19 84 PHE A O 1
ATOM 704 N N . VAL A 1 85 ? 5.310 -11.083 -8.506 1.00 97.31 85 VAL A N 1
ATOM 705 C CA . VAL A 1 85 ? 5.616 -11.442 -7.118 1.00 97.31 85 VAL A CA 1
ATOM 706 C C . VAL A 1 85 ? 5.393 -10.251 -6.188 1.00 97.31 85 VAL A C 1
ATOM 708 O O . VAL A 1 85 ? 6.192 -9.317 -6.151 1.00 97.31 85 VAL A O 1
ATOM 711 N N . LEU A 1 86 ? 4.358 -10.342 -5.352 1.00 96.25 86 LEU A N 1
ATOM 712 C CA . LEU A 1 86 ? 4.264 -9.604 -4.086 1.00 96.25 86 LEU A CA 1
ATOM 713 C C . LEU A 1 86 ? 4.911 -10.392 -2.960 1.00 96.25 86 LEU A C 1
ATOM 715 O O . LEU A 1 86 ? 4.560 -11.554 -2.749 1.00 96.25 86 LEU A O 1
ATOM 719 N N . SER A 1 87 ? 5.839 -9.767 -2.240 1.00 93.88 87 SER A N 1
ATOM 720 C CA . SER A 1 87 ? 6.554 -10.417 -1.143 1.00 93.88 87 SER A CA 1
ATOM 721 C C . SER A 1 87 ? 6.899 -9.449 -0.017 1.00 93.88 87 SER A C 1
ATOM 723 O O . SER A 1 87 ? 7.055 -8.244 -0.230 1.00 93.88 87 SER A O 1
ATOM 725 N N . ILE A 1 88 ? 7.061 -10.019 1.175 1.00 90.31 88 ILE A N 1
ATOM 726 C CA . ILE A 1 88 ? 7.691 -9.380 2.325 1.00 90.31 88 ILE A CA 1
ATOM 727 C C . ILE A 1 88 ? 8.911 -10.223 2.691 1.00 90.31 88 ILE A C 1
ATOM 729 O O . ILE A 1 88 ? 8.806 -11.445 2.816 1.00 90.31 88 ILE A O 1
ATOM 733 N N . ASN A 1 89 ? 10.073 -9.588 2.837 1.00 87.31 89 ASN A N 1
ATOM 734 C CA . ASN A 1 89 ? 11.297 -10.284 3.238 1.00 87.31 89 ASN A CA 1
ATOM 735 C C . ASN A 1 89 ? 11.560 -10.188 4.754 1.00 87.31 89 ASN A C 1
ATOM 737 O O . ASN A 1 89 ? 10.854 -9.509 5.495 1.00 87.31 89 ASN A O 1
ATOM 741 N N . SER A 1 90 ? 12.620 -10.845 5.229 1.00 82.44 90 SER A N 1
ATOM 742 C CA . SER A 1 90 ? 13.019 -10.823 6.646 1.00 82.44 90 SER A CA 1
ATOM 743 C C . SER A 1 90 ? 13.363 -9.426 7.178 1.00 82.44 90 SER A C 1
ATOM 745 O O . SER A 1 90 ? 13.232 -9.177 8.372 1.00 82.44 90 SER A O 1
ATOM 747 N N . ALA A 1 91 ? 13.752 -8.497 6.302 1.00 82.69 91 ALA A N 1
ATOM 748 C CA . ALA A 1 91 ? 13.976 -7.091 6.634 1.00 82.69 91 ALA A CA 1
ATOM 749 C C . ALA A 1 91 ? 12.681 -6.255 6.608 1.00 82.69 91 ALA A C 1
ATOM 751 O O . ALA A 1 91 ? 12.754 -5.027 6.623 1.00 82.69 91 ALA A O 1
ATOM 752 N N . LYS A 1 92 ? 11.513 -6.914 6.542 1.00 86.38 92 LYS A N 1
ATOM 753 C CA . LYS A 1 92 ? 10.173 -6.316 6.472 1.00 86.38 92 LYS A CA 1
ATOM 754 C C . LYS A 1 92 ? 9.981 -5.357 5.291 1.00 86.38 92 LYS A C 1
ATOM 756 O O . LYS A 1 92 ? 9.112 -4.489 5.325 1.00 86.38 92 LYS A O 1
ATOM 761 N N . LYS A 1 93 ? 10.782 -5.518 4.235 1.00 90.62 93 LYS A N 1
ATOM 762 C CA . LYS A 1 93 ? 10.617 -4.791 2.975 1.00 90.62 93 LYS A CA 1
ATOM 763 C C . LYS A 1 93 ? 9.428 -5.386 2.233 1.00 90.62 93 LYS A C 1
ATOM 765 O O . LYS A 1 93 ? 9.432 -6.588 1.971 1.00 90.62 93 LYS A O 1
ATOM 770 N N . PHE A 1 94 ? 8.457 -4.555 1.874 1.00 93.88 94 PHE A N 1
ATOM 771 C CA . PHE A 1 94 ? 7.307 -4.947 1.062 1.00 93.88 94 PHE A CA 1
ATOM 772 C C . PHE A 1 94 ? 7.630 -4.609 -0.394 1.00 93.88 94 PHE A C 1
ATOM 774 O O . PHE A 1 94 ? 8.013 -3.485 -0.694 1.00 93.88 94 PHE A O 1
ATOM 781 N N . SER A 1 95 ? 7.630 -5.581 -1.304 1.00 95.44 95 SER A N 1
ATOM 782 C CA . SER A 1 95 ? 8.085 -5.359 -2.682 1.00 95.44 95 SER A CA 1
ATOM 783 C C . SER A 1 95 ? 7.196 -6.007 -3.722 1.00 95.44 95 SER A C 1
ATOM 785 O O . SER A 1 95 ? 6.719 -7.130 -3.541 1.00 95.44 95 SER A O 1
ATOM 787 N N . VAL A 1 96 ? 7.087 -5.305 -4.846 1.00 97.44 96 VAL A N 1
ATOM 788 C CA . VAL A 1 96 ? 6.561 -5.796 -6.112 1.00 97.44 96 VAL A CA 1
ATOM 789 C C . VAL A 1 96 ? 7.741 -6.105 -7.019 1.00 97.44 96 VAL A C 1
ATOM 791 O O . VAL A 1 96 ? 8.537 -5.224 -7.361 1.00 97.44 96 VAL A O 1
ATOM 794 N N . THR A 1 97 ? 7.862 -7.369 -7.400 1.00 96.38 97 THR A N 1
ATOM 795 C CA . THR A 1 97 ? 8.858 -7.832 -8.368 1.00 96.38 97 THR A CA 1
ATOM 796 C C . THR A 1 97 ? 8.128 -8.293 -9.614 1.00 96.38 97 THR A C 1
ATOM 798 O O . THR A 1 97 ? 7.177 -9.071 -9.521 1.00 96.38 97 THR A O 1
ATOM 801 N N . ILE A 1 98 ? 8.594 -7.830 -10.766 1.00 94.69 98 ILE A N 1
ATOM 802 C CA . ILE A 1 98 ? 8.205 -8.378 -12.061 1.00 94.69 98 ILE A CA 1
ATOM 803 C C . ILE A 1 98 ? 9.446 -9.054 -12.609 1.00 94.69 98 ILE A C 1
ATOM 805 O O . ILE A 1 98 ? 10.531 -8.472 -12.609 1.00 94.69 98 ILE A O 1
ATOM 809 N N . ASN A 1 99 ? 9.301 -10.315 -13.001 1.00 90.75 99 ASN A N 1
ATOM 810 C CA . ASN A 1 99 ? 10.410 -11.137 -13.451 1.00 90.75 99 ASN A CA 1
ATOM 811 C C . ASN A 1 99 ? 11.553 -11.148 -12.426 1.00 90.75 99 ASN A C 1
ATOM 813 O O . ASN A 1 99 ? 11.409 -11.715 -11.340 1.00 90.75 99 ASN A O 1
ATOM 817 N N . GLY A 1 100 ? 12.696 -10.552 -12.757 1.00 88.75 100 GLY A N 1
ATOM 818 C CA . GLY A 1 100 ? 13.887 -10.546 -11.912 1.00 88.75 100 GLY A CA 1
ATOM 819 C C . GLY A 1 100 ? 14.106 -9.263 -11.113 1.00 88.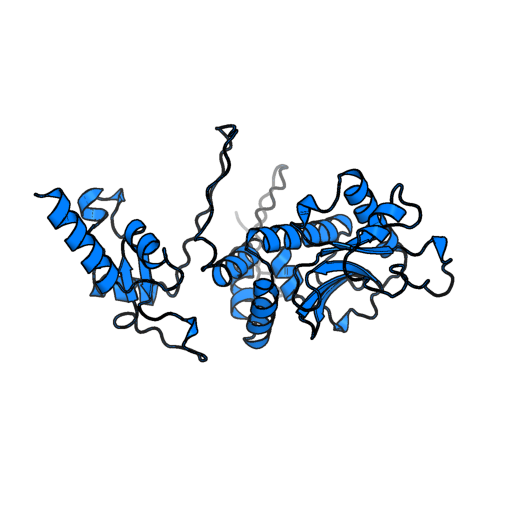75 100 GLY A C 1
ATOM 820 O O . GLY A 1 100 ? 15.083 -9.207 -10.363 1.00 88.75 100 GLY A O 1
ATOM 821 N N . ARG A 1 101 ? 13.265 -8.234 -11.277 1.00 92.50 101 ARG A N 1
ATOM 822 C CA . ARG A 1 101 ? 13.566 -6.877 -10.803 1.00 92.50 101 ARG A CA 1
ATOM 823 C C . ARG A 1 101 ? 12.431 -6.279 -9.981 1.00 92.50 101 ARG A C 1
ATOM 825 O O . ARG A 1 101 ? 11.249 -6.450 -10.277 1.00 92.50 101 ARG A O 1
ATOM 832 N N . TYR A 1 102 ? 12.805 -5.555 -8.928 1.00 94.31 102 TYR A N 1
ATOM 833 C CA . TYR A 1 102 ? 11.860 -4.722 -8.191 1.00 94.31 102 TYR A CA 1
ATOM 834 C C . TYR A 1 102 ? 11.390 -3.582 -9.085 1.00 94.31 102 TYR A C 1
ATOM 836 O O . TYR A 1 102 ? 12.208 -2.846 -9.641 1.00 94.31 102 TYR A O 1
ATOM 844 N N . VAL A 1 103 ? 10.074 -3.422 -9.170 1.00 95.88 103 VAL A N 1
ATOM 845 C CA . VAL A 1 103 ? 9.441 -2.304 -9.880 1.00 95.88 103 VAL A CA 1
ATOM 846 C C . VAL A 1 103 ? 8.826 -1.287 -8.923 1.00 95.88 103 VAL A C 1
ATOM 848 O O . VAL A 1 103 ? 8.701 -0.111 -9.264 1.00 95.88 103 VAL A O 1
ATOM 851 N N . LEU A 1 104 ? 8.502 -1.739 -7.710 1.00 97.06 104 LEU A N 1
ATOM 852 C CA . LEU A 1 104 ? 8.000 -0.930 -6.611 1.00 97.06 104 LEU A CA 1
ATOM 853 C C . LEU A 1 104 ? 8.419 -1.576 -5.283 1.00 97.06 104 LEU A C 1
ATOM 855 O O . LEU A 1 104 ? 8.374 -2.799 -5.141 1.00 97.06 104 LEU A O 1
ATOM 859 N N . SER A 1 105 ? 8.800 -0.784 -4.285 1.00 95.56 105 SER A N 1
ATOM 860 C CA . SER A 1 105 ? 9.012 -1.299 -2.927 1.00 95.56 105 SER A CA 1
ATOM 861 C C . SER A 1 105 ? 8.699 -0.277 -1.850 1.00 95.56 105 SER A C 1
ATOM 863 O O . SER A 1 105 ? 8.963 0.896 -2.057 1.00 95.56 105 SER A O 1
ATOM 865 N N . ALA A 1 106 ? 8.244 -0.736 -0.695 1.00 94.44 106 ALA A N 1
ATOM 866 C CA . ALA A 1 106 ? 8.127 0.022 0.535 1.00 94.44 106 ALA A CA 1
ATOM 867 C C . ALA A 1 106 ? 9.062 -0.540 1.604 1.00 94.44 106 ALA A C 1
ATOM 869 O O . ALA A 1 106 ? 9.322 -1.745 1.677 1.00 94.44 106 ALA A O 1
ATOM 870 N N . PHE A 1 107 ? 9.473 0.367 2.479 1.00 90.19 107 PHE A N 1
ATOM 871 C CA . PHE A 1 107 ? 10.259 0.131 3.678 1.00 90.19 107 PHE A CA 1
ATOM 872 C C . PHE A 1 107 ? 11.700 -0.284 3.424 1.00 90.19 107 PHE A C 1
ATOM 874 O O . PHE A 1 107 ? 12.012 -1.230 2.699 1.00 90.19 107 PHE A O 1
ATOM 881 N N . ARG A 1 108 ? 12.623 0.400 4.096 1.00 85.38 108 ARG A N 1
ATOM 882 C CA . ARG A 1 108 ? 14.024 -0.001 4.085 1.00 85.38 108 ARG A CA 1
ATOM 883 C C . ARG A 1 108 ? 14.720 0.366 5.376 1.00 85.38 108 ARG A C 1
ATOM 885 O O . ARG A 1 108 ? 14.724 1.522 5.777 1.00 85.38 108 ARG A O 1
ATOM 892 N N . LYS A 1 109 ? 15.340 -0.636 6.010 1.00 81.25 109 LYS A N 1
ATOM 893 C CA . LYS A 1 109 ? 15.944 -0.510 7.348 1.00 81.25 109 LYS A CA 1
ATOM 894 C C . LYS A 1 109 ? 14.979 0.148 8.356 1.00 81.25 109 LYS A C 1
ATOM 896 O O . LYS A 1 109 ? 15.394 0.999 9.130 1.00 81.25 109 LYS A O 1
ATOM 901 N N . GLY A 1 110 ? 13.691 -0.205 8.291 1.00 75.56 110 GLY A N 1
ATOM 902 C CA . GLY A 1 110 ? 12.641 0.356 9.149 1.00 75.56 110 GLY A CA 1
ATOM 903 C C . GLY A 1 110 ? 12.170 1.773 8.794 1.00 75.56 110 GLY A C 1
ATOM 904 O O . GLY A 1 110 ? 11.316 2.296 9.496 1.00 75.56 110 GLY A O 1
ATOM 905 N N . ARG A 1 111 ? 12.689 2.402 7.728 1.00 82.94 111 ARG A N 1
ATOM 906 C CA . ARG A 1 111 ? 12.232 3.720 7.253 1.00 82.94 111 ARG A CA 1
ATOM 907 C C . ARG A 1 111 ? 11.164 3.593 6.163 1.00 82.94 111 ARG A C 1
ATOM 909 O O . ARG A 1 111 ? 11.311 2.695 5.328 1.00 82.94 111 ARG A O 1
ATOM 916 N N . PRO A 1 112 ? 10.174 4.501 6.088 1.00 86.94 112 PRO A N 1
ATOM 917 C CA . PRO A 1 112 ? 9.095 4.507 5.092 1.00 86.94 112 PRO A CA 1
ATOM 918 C C . PRO A 1 112 ? 9.566 5.033 3.723 1.00 86.94 112 PRO A C 1
ATOM 920 O O . PRO A 1 112 ? 9.079 6.031 3.200 1.00 86.94 112 PRO A O 1
ATOM 923 N N . LEU A 1 113 ? 10.559 4.359 3.141 1.00 91.75 113 LEU A N 1
ATOM 924 C CA . LEU A 1 113 ? 11.088 4.670 1.815 1.00 91.75 113 LEU A CA 1
ATOM 925 C C . LEU A 1 113 ? 10.288 3.950 0.732 1.00 91.75 113 LEU A C 1
ATOM 927 O O . LEU A 1 113 ? 10.071 2.740 0.837 1.00 91.75 113 LEU A O 1
ATOM 931 N N . VAL A 1 114 ? 9.931 4.673 -0.330 1.00 93.94 114 VAL A N 1
ATOM 932 C CA . VAL A 1 114 ? 9.286 4.114 -1.521 1.00 93.94 114 VAL A CA 1
ATOM 933 C C . VAL A 1 114 ? 10.287 4.078 -2.668 1.00 93.94 114 VAL A C 1
ATOM 935 O O . VAL A 1 114 ? 10.870 5.096 -3.037 1.00 93.94 114 VAL A O 1
ATOM 938 N N . GLY A 1 115 ? 10.505 2.887 -3.209 1.00 94.88 115 GLY A N 1
ATOM 939 C CA . GLY A 1 115 ? 11.388 2.621 -4.335 1.00 94.88 115 GLY A CA 1
ATOM 940 C C . GLY A 1 115 ? 10.613 2.444 -5.631 1.00 94.88 115 GLY A C 1
ATOM 941 O O . GLY A 1 115 ? 9.629 1.711 -5.636 1.00 94.88 115 GLY A O 1
ATOM 942 N N . PHE A 1 116 ? 11.086 3.048 -6.718 1.00 95.00 116 PHE A N 1
ATOM 943 C CA . PHE A 1 116 ? 10.498 2.967 -8.053 1.00 95.00 116 PHE A CA 1
ATOM 944 C C . PHE A 1 116 ? 11.541 2.561 -9.084 1.00 95.00 116 PHE A C 1
ATOM 946 O O . PHE A 1 116 ? 12.705 2.971 -9.005 1.00 95.00 116 PHE A O 1
ATOM 953 N N . THR A 1 117 ? 11.109 1.807 -10.094 1.00 94.88 117 THR A N 1
ATOM 954 C CA . THR A 1 117 ? 11.923 1.600 -11.290 1.00 94.88 117 THR A CA 1
ATOM 955 C C . THR A 1 117 ? 11.760 2.747 -12.289 1.00 94.88 117 THR A C 1
ATOM 957 O O . THR A 1 117 ? 10.660 3.246 -12.504 1.00 94.88 117 THR A O 1
ATOM 960 N N . LEU A 1 118 ? 12.854 3.189 -12.903 1.00 93.88 118 LEU A N 1
ATOM 961 C CA . LEU A 1 118 ? 12.833 4.212 -13.946 1.00 93.88 118 LEU A CA 1
ATOM 962 C C . LEU A 1 118 ? 13.679 3.760 -15.137 1.00 93.88 118 LEU A C 1
ATOM 964 O O . LEU A 1 118 ? 14.737 3.157 -14.932 1.00 93.88 118 LEU A O 1
ATOM 968 N N . PRO A 1 119 ? 13.243 4.043 -16.375 1.00 91.19 119 PRO A N 1
ATOM 969 C CA . PRO A 1 119 ? 13.966 3.615 -17.557 1.00 91.19 119 PRO A CA 1
ATOM 970 C C . PRO A 1 119 ? 15.297 4.361 -17.672 1.00 91.19 119 PRO A C 1
ATOM 972 O O . PRO A 1 119 ? 15.446 5.505 -17.230 1.00 91.19 119 PRO A O 1
ATOM 975 N N . TYR A 1 120 ? 16.270 3.706 -18.298 1.00 85.69 120 TYR A N 1
ATOM 976 C CA . TYR A 1 120 ? 17.503 4.365 -18.705 1.00 85.69 120 TYR A CA 1
ATOM 977 C C . TYR A 1 120 ? 17.194 5.518 -19.678 1.00 85.69 120 TYR A C 1
ATOM 979 O O . TYR A 1 120 ? 16.287 5.413 -20.503 1.00 85.69 120 TYR A O 1
ATOM 987 N N . GLY A 1 121 ? 17.932 6.626 -19.574 1.00 84.00 121 GLY A N 1
ATOM 988 C CA . GLY A 1 121 ? 17.772 7.777 -20.471 1.00 84.00 121 GLY A CA 1
ATOM 989 C C . GLY A 1 121 ? 16.560 8.675 -20.190 1.00 84.00 121 GLY A C 1
ATOM 990 O O . GLY A 1 121 ? 16.275 9.565 -20.987 1.00 84.00 121 GLY A O 1
ATOM 991 N N . PHE A 1 122 ? 15.848 8.484 -19.072 1.00 88.81 122 PHE A N 1
ATOM 992 C CA . PHE A 1 122 ? 14.807 9.423 -18.646 1.00 88.81 122 PHE A CA 1
ATOM 993 C C . PHE A 1 122 ? 15.382 10.837 -18.425 1.00 88.81 122 PHE A C 1
ATOM 995 O O . PHE A 1 122 ? 16.408 11.014 -17.764 1.00 88.81 122 PHE A O 1
ATOM 1002 N N . GLU A 1 123 ? 14.708 11.857 -18.957 1.00 89.25 123 GLU A N 1
ATOM 1003 C CA . GLU A 1 123 ? 15.114 13.254 -18.791 1.00 89.25 123 GLU A CA 1
ATOM 1004 C C . GLU A 1 123 ? 15.052 13.667 -17.308 1.00 89.25 123 GLU A C 1
ATOM 1006 O O . GLU A 1 123 ? 14.024 13.523 -16.651 1.00 89.25 123 GLU A O 1
ATOM 1011 N N . GLY A 1 124 ? 16.162 14.176 -16.763 1.00 85.75 124 GLY A N 1
ATOM 1012 C CA . GLY A 1 124 ? 16.266 14.529 -15.340 1.00 85.75 124 GLY A CA 1
ATOM 1013 C C . GLY A 1 124 ? 16.636 13.361 -14.415 1.00 85.75 124 GLY A C 1
ATOM 1014 O O . GLY A 1 124 ? 16.630 13.516 -13.195 1.00 85.75 124 GLY A O 1
ATOM 1015 N N . LEU A 1 125 ? 17.004 12.199 -14.962 1.00 88.19 125 LEU A N 1
ATOM 1016 C CA . LEU A 1 125 ? 17.427 11.041 -14.171 1.00 88.19 125 LEU A CA 1
ATOM 1017 C C . LEU A 1 125 ? 18.653 11.323 -13.285 1.00 88.19 125 LEU A C 1
ATOM 1019 O O . LEU A 1 125 ? 18.692 10.854 -12.151 1.00 88.19 125 LEU A O 1
ATOM 1023 N N . SER A 1 126 ? 19.623 12.116 -13.752 1.00 88.12 126 SER A N 1
ATOM 1024 C CA . SER A 1 126 ? 20.810 12.487 -12.961 1.00 88.12 126 SER A CA 1
ATOM 1025 C C . SER A 1 126 ? 20.449 13.221 -11.664 1.00 88.12 126 SER A C 1
ATOM 1027 O O . SER A 1 126 ? 21.016 12.931 -10.613 1.00 88.12 126 SER A O 1
ATOM 1029 N N . GLU A 1 127 ? 19.459 14.112 -11.727 1.00 88.50 127 GLU A N 1
ATOM 1030 C CA . GLU A 1 127 ? 18.934 14.849 -10.569 1.00 88.50 127 GLU A CA 1
ATOM 1031 C C . GLU A 1 127 ? 18.161 13.926 -9.615 1.00 88.50 127 GLU A C 1
ATOM 1033 O O . GLU A 1 127 ? 18.238 14.033 -8.395 1.00 88.50 127 GLU A O 1
ATOM 1038 N N . LEU A 1 128 ? 17.430 12.951 -10.154 1.00 88.75 128 LEU A N 1
ATOM 1039 C CA . LEU A 1 128 ? 16.765 11.947 -9.325 1.00 88.75 128 LEU A CA 1
ATOM 1040 C C . LEU A 1 128 ? 17.759 11.013 -8.633 1.00 88.75 128 LEU A C 1
ATOM 1042 O O . LEU A 1 128 ? 17.531 10.606 -7.497 1.00 88.75 128 LEU A O 1
ATOM 1046 N N . ILE A 1 129 ? 18.869 10.679 -9.293 1.00 88.75 129 ILE A N 1
ATOM 1047 C CA . ILE A 1 129 ? 19.938 9.864 -8.712 1.00 88.75 129 ILE A CA 1
ATOM 1048 C C . ILE A 1 129 ? 20.613 10.598 -7.550 1.00 88.75 129 ILE A C 1
ATOM 1050 O O . ILE A 1 129 ? 20.881 9.959 -6.529 1.00 88.75 129 ILE A O 1
ATOM 1054 N N . SER A 1 130 ? 20.877 11.904 -7.687 1.00 86.50 130 SER A N 1
ATOM 1055 C CA . SER A 1 130 ? 21.503 12.710 -6.628 1.00 86.50 130 SER A CA 1
ATOM 1056 C C . SER A 1 130 ? 20.603 12.835 -5.395 1.00 86.50 130 SER A C 1
ATOM 1058 O O . SER A 1 130 ? 21.099 12.785 -4.273 1.00 86.50 130 SER A O 1
ATOM 1060 N N . ARG A 1 131 ? 19.283 12.909 -5.603 1.00 86.81 131 ARG A N 1
ATOM 1061 C CA . ARG A 1 131 ? 18.261 12.992 -4.548 1.00 86.81 131 ARG A CA 1
ATOM 1062 C C . ARG A 1 131 ? 17.786 11.644 -4.010 1.00 86.81 131 ARG A C 1
ATOM 1064 O O . ARG A 1 131 ? 17.042 11.614 -3.035 1.00 86.81 131 ARG A O 1
ATOM 1071 N N . SER A 1 132 ? 18.140 10.537 -4.661 1.00 87.00 132 SER A N 1
ATOM 1072 C CA . SER A 1 132 ? 17.697 9.215 -4.227 1.00 87.00 132 SER A CA 1
ATOM 1073 C C . SER A 1 132 ? 18.331 8.867 -2.889 1.00 87.00 132 SER A C 1
ATOM 1075 O O . SER A 1 132 ? 19.549 8.689 -2.768 1.00 87.00 132 SER A O 1
ATOM 1077 N N . GLU A 1 13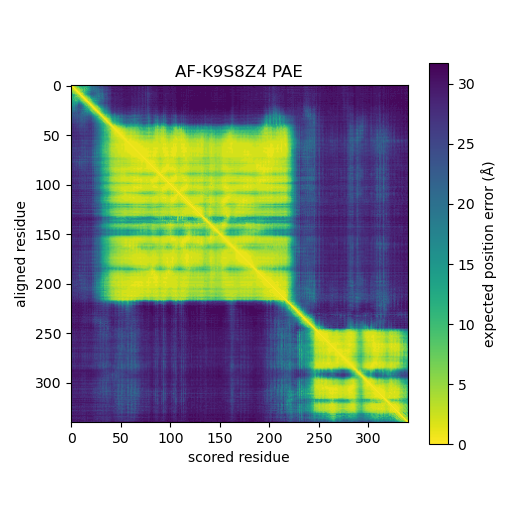3 ? 17.455 8.663 -1.919 1.00 80.06 133 GLU A N 1
ATOM 1078 C CA . GLU A 1 133 ? 17.788 8.144 -0.611 1.00 80.06 133 GLU A CA 1
ATOM 1079 C C . GLU A 1 133 ? 18.249 6.697 -0.725 1.00 80.06 133 GLU A C 1
ATOM 1081 O O . GLU A 1 133 ? 17.720 5.926 -1.525 1.00 80.06 133 GLU A O 1
ATOM 1086 N N . MET A 1 134 ? 19.231 6.335 0.105 1.00 69.44 134 MET A N 1
ATOM 1087 C CA . MET A 1 134 ? 19.680 4.960 0.348 1.00 69.44 134 MET A CA 1
ATOM 1088 C C . MET A 1 134 ? 19.680 4.078 -0.923 1.00 69.44 134 MET A C 1
ATOM 1090 O O . MET A 1 134 ? 18.707 3.377 -1.183 1.00 69.44 134 MET A O 1
ATOM 1094 N N . PRO A 1 135 ? 20.758 4.022 -1.720 1.00 68.88 135 PRO A N 1
ATOM 1095 C CA . PRO A 1 135 ? 20.753 3.299 -2.996 1.00 68.88 135 PRO A CA 1
ATOM 1096 C C . PRO A 1 135 ? 20.502 1.793 -2.837 1.00 68.88 135 PRO A C 1
ATOM 1098 O O . PRO A 1 135 ? 21.184 1.143 -2.048 1.00 68.88 135 PRO A O 1
ATOM 1101 N N . GLU A 1 136 ? 19.529 1.217 -3.559 1.00 66.00 136 GLU A N 1
ATOM 1102 C CA . GLU A 1 136 ? 19.222 -0.238 -3.533 1.00 66.00 136 GLU A CA 1
ATOM 1103 C C . GLU A 1 136 ? 20.425 -1.084 -3.949 1.00 66.00 136 GLU A C 1
ATOM 1105 O O . GLU A 1 136 ? 20.752 -2.079 -3.306 1.00 66.00 136 GLU A O 1
ATOM 1110 N N . PHE A 1 137 ? 21.153 -0.602 -4.951 1.00 71.19 137 PHE A N 1
ATOM 1111 C CA . PHE A 1 137 ? 22.394 -1.184 -5.448 1.00 71.19 137 PHE A CA 1
ATOM 1112 C C . PHE A 1 137 ? 23.487 -0.129 -5.417 1.00 71.19 137 PHE A C 1
ATOM 1114 O O . PHE A 1 137 ? 23.196 1.051 -5.576 1.00 71.19 137 PHE A O 1
ATOM 1121 N N . ARG A 1 138 ? 24.758 -0.533 -5.325 1.00 64.50 138 ARG A N 1
ATOM 1122 C CA . ARG A 1 138 ? 25.892 0.412 -5.356 1.00 64.50 138 ARG A CA 1
ATOM 1123 C C . ARG A 1 138 ? 25.842 1.359 -6.567 1.00 64.50 138 ARG A C 1
ATOM 1125 O O . ARG A 1 138 ? 26.149 2.535 -6.426 1.00 64.50 138 ARG A O 1
ATOM 1132 N N . SER A 1 139 ? 25.403 0.855 -7.722 1.00 69.06 139 SER A N 1
ATOM 1133 C CA . SER A 1 139 ? 25.195 1.610 -8.965 1.00 69.06 139 SER A CA 1
ATOM 1134 C C . SER A 1 139 ? 23.802 2.231 -9.106 1.00 69.06 139 SER A C 1
ATOM 1136 O O . SER A 1 139 ? 23.599 3.014 -10.026 1.00 69.06 139 SER A O 1
ATOM 1138 N N . ARG A 1 140 ? 22.821 1.854 -8.269 1.00 82.38 140 ARG A N 1
ATOM 1139 C CA . ARG A 1 140 ? 21.366 2.111 -8.420 1.00 82.38 140 ARG A CA 1
ATOM 1140 C C . ARG A 1 140 ? 20.731 1.565 -9.708 1.00 82.38 140 ARG A C 1
ATOM 1142 O O . ARG A 1 140 ? 19.517 1.424 -9.768 1.00 82.38 140 ARG A O 1
ATOM 1149 N N . GLN A 1 141 ? 21.536 1.223 -10.705 1.00 86.38 141 GLN A N 1
ATOM 1150 C CA . GLN A 1 141 ? 21.133 0.561 -11.933 1.00 86.38 141 GLN A CA 1
ATOM 1151 C C . GLN A 1 141 ? 21.146 -0.956 -11.765 1.00 86.38 141 GLN A C 1
ATOM 1153 O O . GLN A 1 141 ? 22.078 -1.513 -11.169 1.00 86.38 141 GLN A O 1
ATOM 1158 N N . TRP A 1 142 ? 20.134 -1.619 -12.318 1.00 87.81 142 TRP A N 1
ATOM 1159 C CA . TRP A 1 142 ? 20.103 -3.072 -12.391 1.00 87.81 142 TRP A CA 1
ATOM 1160 C C . TRP A 1 142 ? 21.235 -3.615 -13.259 1.00 87.81 142 TRP A C 1
ATOM 1162 O O . TRP A 1 142 ? 21.668 -2.985 -14.221 1.00 87.81 142 TRP A O 1
ATOM 1172 N N . LYS A 1 143 ? 21.703 -4.821 -12.929 1.00 85.44 143 LYS A N 1
ATOM 1173 C CA . LYS A 1 143 ? 22.617 -5.543 -13.813 1.00 85.44 143 LYS A CA 1
ATOM 1174 C C . LYS A 1 143 ? 21.851 -6.060 -15.037 1.00 85.44 143 LYS A C 1
ATOM 1176 O O . LYS A 1 143 ? 20.704 -6.495 -14.868 1.00 85.44 143 LYS A O 1
ATOM 1181 N N . PRO A 1 144 ? 22.473 -6.056 -16.226 1.00 84.75 144 PRO A N 1
ATOM 1182 C CA . PRO A 1 144 ? 21.874 -6.641 -17.415 1.00 84.75 144 PRO A CA 1
ATOM 1183 C C . PRO A 1 144 ? 21.631 -8.135 -17.228 1.00 84.75 144 PRO A C 1
ATOM 1185 O O . PRO A 1 144 ? 22.434 -8.837 -16.605 1.00 84.75 144 PRO A O 1
ATOM 1188 N N . HIS A 1 145 ? 20.523 -8.617 -17.782 1.00 80.50 145 HIS A N 1
ATOM 1189 C CA . HIS A 1 145 ? 20.348 -10.043 -18.029 1.00 80.50 145 HIS A CA 1
ATOM 1190 C C . HIS A 1 145 ? 21.293 -10.519 -19.144 1.00 80.50 145 HIS A C 1
ATOM 1192 O O . HIS A 1 145 ? 21.888 -9.718 -19.867 1.00 80.50 145 HIS A O 1
ATOM 1198 N N . ALA A 1 146 ? 21.461 -11.837 -19.287 1.00 76.44 146 ALA A N 1
ATOM 1199 C CA . ALA A 1 146 ? 22.279 -12.396 -20.361 1.00 76.44 146 ALA A CA 1
ATOM 1200 C C . ALA A 1 146 ? 21.737 -11.942 -21.731 1.00 76.44 146 ALA A C 1
ATOM 1202 O O . ALA A 1 146 ? 20.567 -12.158 -22.032 1.00 76.44 146 ALA A O 1
ATOM 1203 N N . GLY A 1 147 ? 22.582 -11.292 -22.538 1.00 75.75 147 GLY A N 1
ATOM 1204 C CA . GLY A 1 147 ? 22.196 -10.729 -23.841 1.00 75.75 147 GLY A CA 1
ATOM 1205 C C . GLY A 1 147 ? 21.592 -9.318 -23.796 1.00 75.75 147 GLY A C 1
ATOM 1206 O O . GLY A 1 147 ? 21.284 -8.757 -24.845 1.00 75.75 147 GLY A O 1
ATOM 1207 N N . GLU A 1 148 ? 21.445 -8.712 -22.616 1.00 81.12 148 GLU A N 1
ATOM 1208 C CA . GLU A 1 148 ? 20.995 -7.327 -22.460 1.00 81.12 148 GLU A CA 1
ATOM 1209 C C . GLU A 1 148 ? 22.190 -6.358 -22.417 1.00 81.12 148 GLU A C 1
ATOM 1211 O O . GLU A 1 148 ? 23.210 -6.628 -21.783 1.00 81.12 148 GLU A O 1
ATOM 1216 N N . VAL A 1 149 ? 22.062 -5.194 -23.060 1.00 81.00 149 VAL A N 1
ATOM 1217 C CA . VAL A 1 149 ? 23.047 -4.105 -22.948 1.00 81.00 149 VAL A CA 1
ATOM 1218 C C . VAL A 1 149 ? 22.770 -3.244 -21.714 1.00 81.00 149 VAL A C 1
ATOM 1220 O O . VAL A 1 149 ? 21.617 -3.040 -21.329 1.00 81.00 149 VAL A O 1
ATOM 1223 N N . ALA A 1 150 ? 23.821 -2.694 -21.101 1.00 74.44 150 ALA A N 1
ATOM 1224 C CA . ALA A 1 150 ? 23.705 -1.888 -19.881 1.00 74.44 150 ALA A CA 1
ATOM 1225 C C . ALA A 1 150 ? 22.767 -0.673 -20.046 1.00 74.44 150 ALA A C 1
ATOM 1227 O O . ALA A 1 150 ? 22.035 -0.330 -19.126 1.00 74.44 150 ALA A O 1
ATOM 1228 N N . GLU A 1 151 ? 22.710 -0.076 -21.236 1.00 72.69 151 GLU A N 1
ATOM 1229 C CA . GLU A 1 151 ? 21.829 1.057 -21.574 1.00 72.69 151 GLU A CA 1
ATOM 1230 C C . GLU A 1 151 ? 20.335 0.688 -21.628 1.00 72.69 151 GLU A C 1
ATOM 1232 O O . GLU A 1 151 ? 19.483 1.563 -21.697 1.00 72.69 151 GLU A O 1
ATOM 1237 N N . LYS A 1 152 ? 19.977 -0.600 -21.574 1.00 77.69 152 LYS A N 1
ATOM 1238 C CA . LYS A 1 152 ? 18.578 -1.043 -21.436 1.00 77.69 152 LYS A CA 1
ATOM 1239 C C . LYS A 1 152 ? 18.184 -1.321 -19.988 1.00 77.69 152 LYS A C 1
ATOM 1241 O O . LYS A 1 152 ? 17.007 -1.567 -19.722 1.00 77.69 152 LYS A O 1
ATOM 1246 N N . CYS A 1 153 ? 19.138 -1.277 -19.058 1.00 87.06 153 CYS A N 1
ATOM 1247 C CA . CYS A 1 153 ? 18.898 -1.616 -17.664 1.00 87.06 153 CYS A CA 1
ATOM 1248 C C . CYS A 1 153 ? 18.280 -0.428 -16.923 1.00 87.06 153 CYS A C 1
ATOM 1250 O O . CYS A 1 153 ? 18.897 0.643 -16.878 1.00 87.06 153 CYS A O 1
ATOM 1252 N N . PRO A 1 154 ? 17.105 -0.600 -16.297 1.00 91.56 154 PRO A N 1
ATOM 1253 C CA . PRO A 1 154 ? 16.477 0.473 -15.557 1.00 91.56 154 PRO A CA 1
ATOM 1254 C C . PRO A 1 154 ? 17.231 0.766 -14.256 1.00 91.56 154 PRO A C 1
ATOM 1256 O O . PRO A 1 154 ? 17.998 -0.051 -13.729 1.00 91.56 154 PRO A O 1
ATOM 1259 N N . TYR A 1 155 ? 16.973 1.948 -13.713 1.00 92.88 155 TYR A N 1
ATOM 1260 C CA . TYR A 1 155 ? 17.381 2.335 -12.372 1.00 92.88 155 TYR A CA 1
ATOM 1261 C C . TYR A 1 155 ? 16.308 1.946 -11.364 1.00 92.88 155 TYR A C 1
ATOM 1263 O O . TYR A 1 155 ? 15.131 1.826 -11.702 1.00 92.88 155 TYR A O 1
ATOM 1271 N N . PHE A 1 156 ? 16.724 1.764 -10.116 1.00 94.12 156 PHE A N 1
ATOM 1272 C CA . PHE A 1 156 ? 15.834 1.640 -8.975 1.00 94.12 156 PHE A CA 1
ATOM 1273 C C . PHE A 1 156 ? 16.216 2.687 -7.934 1.00 94.12 156 PHE A C 1
ATOM 1275 O O . PHE A 1 156 ? 17.290 2.617 -7.327 1.00 94.12 156 PHE A O 1
ATOM 1282 N N . LEU A 1 157 ? 15.348 3.681 -7.773 1.00 93.38 157 LEU A N 1
ATOM 1283 C CA . LEU A 1 157 ? 15.573 4.842 -6.917 1.00 93.38 157 LEU A CA 1
ATOM 1284 C C . LEU A 1 157 ? 14.553 4.843 -5.789 1.00 93.38 157 LEU A C 1
ATOM 1286 O O . LEU A 1 157 ? 13.390 4.530 -6.024 1.00 93.38 157 LEU A O 1
ATOM 1290 N N . ALA A 1 158 ? 14.991 5.192 -4.584 1.00 92.00 158 ALA A N 1
ATOM 1291 C CA . ALA A 1 158 ? 14.137 5.266 -3.407 1.00 92.00 158 ALA A CA 1
ATOM 1292 C C . ALA A 1 158 ? 14.085 6.685 -2.843 1.00 92.00 158 ALA A C 1
ATOM 1294 O O . ALA A 1 158 ? 15.091 7.395 -2.852 1.00 92.00 158 ALA A O 1
ATOM 1295 N N . PHE A 1 159 ? 12.909 7.074 -2.357 1.00 89.44 159 PHE A N 1
ATOM 1296 C CA . PHE A 1 159 ? 12.620 8.403 -1.825 1.00 89.44 159 PHE A CA 1
ATOM 1297 C C . PHE A 1 159 ? 11.752 8.294 -0.567 1.00 89.44 159 PHE A C 1
ATOM 1299 O O . PHE A 1 159 ? 10.987 7.340 -0.411 1.00 89.44 159 PHE A O 1
ATOM 1306 N N . GLU A 1 160 ? 11.874 9.266 0.333 1.00 87.12 160 GLU A N 1
ATOM 1307 C CA . GLU A 1 160 ? 11.010 9.409 1.508 1.00 87.12 160 GLU A CA 1
ATOM 1308 C C . GLU A 1 160 ? 9.852 10.359 1.190 1.00 87.12 160 GLU A C 1
ATOM 1310 O O . GLU A 1 160 ? 10.038 11.356 0.492 1.00 87.12 160 GLU A O 1
ATOM 1315 N N . GLY A 1 161 ? 8.654 10.045 1.685 1.00 82.06 161 GLY A N 1
ATOM 1316 C CA . GLY A 1 161 ? 7.454 10.856 1.480 1.00 82.06 161 GLY A CA 1
ATOM 1317 C C . GLY A 1 161 ? 6.213 10.024 1.168 1.00 82.06 161 GLY A C 1
ATOM 1318 O O . GLY A 1 161 ? 6.234 8.796 1.244 1.00 82.06 161 GLY A O 1
ATOM 1319 N N . PHE A 1 162 ? 5.125 10.715 0.828 1.00 75.44 162 PHE A N 1
ATOM 1320 C CA . PHE A 1 162 ? 3.823 10.120 0.513 1.00 75.44 162 PHE A CA 1
ATOM 1321 C C . PHE A 1 162 ? 3.818 9.492 -0.888 1.00 75.44 162 PHE A C 1
ATOM 1323 O O . PHE A 1 162 ? 4.059 10.228 -1.850 1.00 75.44 162 PHE A O 1
ATOM 1330 N N . PRO A 1 163 ? 3.543 8.179 -1.034 1.00 83.12 163 PRO A N 1
ATOM 1331 C CA . PRO A 1 163 ? 3.798 7.434 -2.265 1.00 83.12 163 PRO A CA 1
ATOM 1332 C C . PRO A 1 163 ? 3.214 8.061 -3.537 1.00 83.12 163 PRO A C 1
ATOM 1334 O O . PRO A 1 163 ? 3.914 8.144 -4.547 1.00 83.12 163 PRO A O 1
ATOM 1337 N N . GLU A 1 164 ? 1.980 8.569 -3.496 1.00 73.25 164 GLU A N 1
ATOM 1338 C CA . GLU A 1 164 ? 1.338 9.176 -4.671 1.00 73.25 164 GLU A CA 1
ATOM 1339 C C . GLU A 1 164 ? 1.932 10.532 -5.073 1.00 73.25 164 GLU A C 1
ATOM 1341 O O . GLU A 1 164 ? 1.805 10.949 -6.224 1.00 73.25 164 GLU A O 1
ATOM 1346 N N . ARG A 1 165 ? 2.599 11.221 -4.142 1.00 78.50 165 ARG A N 1
ATOM 1347 C CA . ARG A 1 165 ? 3.167 12.564 -4.342 1.00 78.50 165 ARG A CA 1
ATOM 1348 C C . ARG A 1 165 ? 4.658 12.533 -4.687 1.00 78.50 165 ARG A C 1
ATOM 1350 O O . ARG A 1 165 ? 5.236 13.582 -4.961 1.00 78.50 165 ARG A O 1
ATOM 1357 N N . LEU A 1 166 ? 5.289 11.354 -4.675 1.00 79.62 166 LEU A N 1
ATOM 1358 C CA . LEU A 1 166 ? 6.732 11.210 -4.908 1.00 79.62 166 LEU A CA 1
ATOM 1359 C C . LEU A 1 166 ? 7.137 11.446 -6.362 1.00 79.62 166 LEU A C 1
ATOM 1361 O O . LEU A 1 166 ? 8.213 11.985 -6.619 1.00 79.62 166 LEU A O 1
ATOM 1365 N N . LEU A 1 167 ? 6.296 11.029 -7.309 1.00 81.56 167 LEU A N 1
ATOM 1366 C CA . LEU A 1 167 ? 6.583 11.141 -8.733 1.00 81.56 167 LEU A CA 1
ATOM 1367 C C . LEU A 1 167 ? 5.723 12.233 -9.365 1.00 81.56 167 LEU A C 1
ATOM 1369 O O . LEU A 1 167 ? 4.499 12.233 -9.262 1.00 81.56 167 LEU A O 1
ATOM 1373 N N . THR A 1 168 ? 6.364 13.126 -10.114 1.00 87.38 168 THR A N 1
ATOM 1374 C CA . THR A 1 168 ? 5.662 14.010 -11.056 1.00 87.38 168 THR A CA 1
ATOM 1375 C C . THR A 1 168 ? 4.922 13.187 -12.114 1.00 87.38 168 THR A C 1
ATOM 1377 O O . THR A 1 168 ? 5.273 12.036 -12.378 1.00 87.38 168 THR A O 1
ATOM 1380 N N . ILE A 1 169 ? 3.958 13.793 -12.815 1.00 84.31 169 ILE A N 1
ATOM 1381 C CA . ILE A 1 169 ? 3.219 13.131 -13.908 1.00 84.31 169 ILE A CA 1
ATOM 1382 C C . ILE A 1 169 ? 4.176 12.494 -14.931 1.00 84.31 169 ILE A C 1
ATOM 1384 O O . ILE A 1 169 ? 4.005 11.332 -15.299 1.00 84.31 169 ILE A O 1
ATOM 1388 N N . LYS A 1 170 ? 5.228 13.219 -15.344 1.00 87.19 170 LYS A N 1
ATOM 1389 C CA . LYS A 1 170 ? 6.241 12.713 -16.288 1.00 87.19 170 LYS A CA 1
ATOM 1390 C C . LYS A 1 170 ? 6.971 11.480 -15.744 1.00 87.19 170 LYS A C 1
ATOM 1392 O O . LYS A 1 170 ? 7.138 10.498 -16.463 1.00 87.19 170 LYS A O 1
ATOM 1397 N N . GLN A 1 171 ? 7.376 11.514 -14.476 1.00 90.19 171 GLN A N 1
ATOM 1398 C CA . GLN A 1 171 ? 8.068 10.396 -13.828 1.00 90.19 171 GLN A CA 1
ATOM 1399 C C . GLN A 1 171 ? 7.142 9.197 -13.619 1.00 90.19 171 GLN A C 1
ATOM 1401 O O . GLN A 1 171 ? 7.567 8.065 -13.824 1.00 90.19 171 GLN A O 1
ATOM 1406 N N . LYS A 1 172 ? 5.868 9.429 -13.283 1.00 89.12 172 LYS A N 1
ATOM 1407 C CA . LYS A 1 172 ? 4.865 8.369 -13.146 1.00 89.12 172 LYS A CA 1
ATOM 1408 C C . LYS A 1 172 ? 4.639 7.660 -14.483 1.00 89.12 172 LYS A C 1
ATOM 1410 O O . LYS A 1 172 ? 4.630 6.436 -14.522 1.00 89.12 172 LYS A O 1
ATOM 1415 N N . ILE A 1 173 ? 4.544 8.400 -15.592 1.00 89.06 173 ILE A N 1
ATOM 1416 C CA . ILE A 1 173 ? 4.472 7.816 -16.945 1.00 89.06 173 ILE A CA 1
ATOM 1417 C C . ILE A 1 173 ? 5.724 6.980 -17.250 1.00 89.06 173 ILE A C 1
ATOM 1419 O O . ILE A 1 173 ? 5.605 5.855 -17.736 1.00 89.06 173 ILE A O 1
ATOM 1423 N N . ALA A 1 174 ? 6.917 7.495 -16.938 1.00 92.00 174 ALA A N 1
ATOM 1424 C CA . ALA A 1 174 ? 8.170 6.775 -17.157 1.00 92.00 174 ALA A CA 1
ATOM 1425 C C . ALA A 1 174 ? 8.264 5.487 -16.321 1.00 92.00 174 ALA A C 1
ATOM 1427 O O . ALA A 1 174 ? 8.659 4.448 -16.845 1.00 92.00 174 ALA A O 1
ATOM 1428 N N . TRP A 1 175 ? 7.848 5.531 -15.053 1.00 94.38 175 TRP A N 1
ATOM 1429 C CA . TRP A 1 175 ? 7.770 4.361 -14.176 1.00 94.38 175 TRP A CA 1
ATOM 1430 C C . TRP A 1 175 ? 6.833 3.289 -14.740 1.00 94.38 175 TRP A C 1
ATOM 1432 O O . TRP A 1 175 ? 7.233 2.134 -14.865 1.00 94.38 175 TRP A O 1
ATOM 1442 N N . LYS A 1 176 ? 5.621 3.665 -15.171 1.00 91.62 176 LYS A N 1
ATOM 1443 C CA . LYS A 1 176 ? 4.675 2.731 -15.807 1.00 91.62 176 LYS A CA 1
ATOM 1444 C C . LYS A 1 176 ? 5.245 2.088 -17.065 1.00 91.62 176 LYS A C 1
ATOM 1446 O O . LYS A 1 176 ? 5.046 0.899 -17.293 1.00 91.62 176 LYS A O 1
ATOM 1451 N N . ARG A 1 177 ? 5.960 2.865 -17.880 1.00 91.31 177 ARG A N 1
ATOM 1452 C CA . ARG A 1 177 ? 6.644 2.333 -19.060 1.00 91.31 177 ARG A CA 1
ATOM 1453 C C . ARG A 1 177 ? 7.717 1.322 -18.663 1.00 91.31 177 ARG A C 1
ATOM 1455 O O . ARG A 1 177 ? 7.739 0.242 -19.227 1.00 91.31 177 ARG A O 1
ATOM 1462 N N . ALA A 1 178 ? 8.527 1.618 -17.649 1.00 92.19 178 ALA A N 1
ATOM 1463 C CA . ALA A 1 178 ? 9.528 0.675 -17.151 1.00 92.19 178 ALA A CA 1
ATOM 1464 C C . ALA A 1 178 ? 8.907 -0.608 -16.563 1.00 92.19 178 ALA A C 1
ATOM 1466 O O . ALA A 1 178 ? 9.484 -1.680 -16.713 1.00 92.19 178 ALA A O 1
ATOM 1467 N N . VAL A 1 179 ? 7.725 -0.521 -15.941 1.00 91.62 179 VAL A N 1
ATOM 1468 C CA . VAL A 1 179 ? 6.935 -1.691 -15.510 1.00 91.62 179 VAL A CA 1
ATOM 1469 C C . VAL A 1 179 ? 6.554 -2.565 -16.709 1.00 91.62 179 VAL A C 1
ATOM 1471 O O . VAL A 1 179 ? 6.778 -3.772 -16.663 1.00 91.62 179 VAL A O 1
ATOM 1474 N N . LEU A 1 180 ? 6.021 -1.967 -17.780 1.00 90.56 180 LEU A N 1
ATOM 1475 C CA . LEU A 1 180 ? 5.667 -2.681 -19.014 1.00 90.56 180 LEU A CA 1
ATOM 1476 C C . LEU A 1 180 ? 6.899 -3.286 -19.696 1.00 90.56 180 LEU A C 1
ATOM 1478 O O . LEU A 1 180 ? 6.886 -4.463 -20.040 1.00 90.56 180 LEU A O 1
ATOM 1482 N N . ASP A 1 181 ? 7.983 -2.518 -19.815 1.00 89.00 181 ASP A N 1
ATOM 1483 C CA . ASP A 1 181 ? 9.240 -2.993 -20.396 1.00 89.00 181 ASP A CA 1
ATOM 1484 C C . ASP A 1 181 ? 9.783 -4.204 -19.615 1.00 89.00 181 ASP A C 1
ATOM 1486 O O . ASP A 1 181 ? 10.359 -5.115 -20.202 1.00 89.00 181 ASP A O 1
ATOM 1490 N N . GLU A 1 182 ? 9.606 -4.250 -18.288 1.00 90.06 182 GLU A N 1
ATOM 1491 C CA . GLU A 1 182 ? 10.027 -5.394 -17.474 1.00 90.06 182 GLU A CA 1
ATOM 1492 C C . GLU A 1 182 ? 9.198 -6.653 -17.754 1.00 90.06 182 GLU A C 1
ATOM 1494 O O . GLU A 1 182 ? 9.733 -7.759 -17.677 1.00 90.06 182 GLU A O 1
ATOM 1499 N N . MET A 1 183 ? 7.922 -6.512 -18.127 1.00 85.81 183 MET A N 1
ATOM 1500 C CA . MET A 1 183 ? 7.054 -7.644 -18.471 1.00 85.81 183 MET A CA 1
ATOM 1501 C C . MET A 1 183 ? 7.505 -8.373 -19.732 1.00 85.81 183 MET A C 1
ATOM 1503 O O . MET A 1 183 ? 7.331 -9.586 -19.818 1.00 85.81 183 MET A O 1
ATOM 1507 N N . GLU A 1 184 ? 8.080 -7.649 -20.691 1.00 85.06 184 GLU A N 1
ATOM 1508 C CA . GLU A 1 184 ? 8.524 -8.199 -21.976 1.00 85.06 184 GLU A CA 1
ATOM 1509 C C . GLU A 1 184 ? 9.857 -8.958 -21.878 1.00 85.06 184 GLU A C 1
ATOM 1511 O O . GLU A 1 184 ? 10.272 -9.611 -22.833 1.00 85.06 184 GLU A O 1
ATOM 1516 N N . ARG A 1 185 ? 10.559 -8.882 -20.739 1.00 82.56 185 ARG A N 1
ATOM 1517 C CA . ARG A 1 185 ? 11.925 -9.421 -20.615 1.00 82.56 185 ARG A CA 1
ATOM 1518 C C . ARG A 1 185 ? 11.989 -10.916 -20.362 1.00 82.56 185 ARG A C 1
ATOM 1520 O O . ARG A 1 185 ? 12.908 -11.564 -20.854 1.00 82.56 185 ARG A O 1
ATOM 1527 N N . CYS A 1 186 ? 11.069 -11.440 -19.558 1.00 81.50 186 CYS A N 1
ATOM 1528 C CA . CYS A 1 186 ? 11.042 -12.847 -19.176 1.00 81.50 186 CYS A CA 1
ATOM 1529 C C . CYS A 1 186 ? 9.601 -13.332 -18.983 1.00 81.50 186 CYS A C 1
ATOM 1531 O O . CYS A 1 186 ? 8.702 -12.561 -18.643 1.00 81.50 186 CYS A O 1
ATOM 1533 N N . ASP A 1 187 ? 9.424 -14.648 -19.083 1.00 84.62 187 ASP A N 1
ATOM 1534 C CA . ASP A 1 187 ? 8.117 -15.299 -18.924 1.00 84.62 187 ASP A CA 1
ATOM 1535 C C . ASP A 1 187 ? 7.862 -15.811 -17.498 1.00 84.62 187 ASP A C 1
ATOM 1537 O O . ASP A 1 187 ? 6.770 -16.284 -17.178 1.00 84.62 187 ASP A O 1
ATOM 1541 N N . LYS A 1 188 ? 8.868 -15.743 -16.615 1.00 89.69 188 LYS A N 1
ATOM 1542 C CA . LYS A 1 188 ? 8.760 -16.212 -15.231 1.00 89.69 188 LYS A CA 1
ATOM 1543 C C . LYS A 1 188 ? 9.738 -15.513 -14.296 1.00 89.69 188 LYS A C 1
ATOM 1545 O O . LYS A 1 188 ? 10.909 -15.313 -14.617 1.00 89.69 188 LYS A O 1
ATOM 1550 N N . SER A 1 189 ? 9.278 -15.255 -13.074 1.00 91.12 189 SER A N 1
ATOM 1551 C CA . SER A 1 189 ? 10.119 -14.782 -11.983 1.00 91.12 189 SER A CA 1
ATOM 1552 C C . SER A 1 189 ? 10.851 -15.936 -11.280 1.00 91.12 189 SER A C 1
ATOM 1554 O O . SER A 1 189 ? 10.200 -16.872 -10.796 1.00 91.12 189 SER A O 1
ATOM 1556 N N . PRO A 1 190 ? 12.184 -15.860 -11.089 1.00 91.12 190 PRO A N 1
ATOM 1557 C CA . PRO A 1 190 ? 12.901 -16.788 -10.208 1.00 91.12 190 PRO A CA 1
ATOM 1558 C C . PRO A 1 190 ? 12.485 -16.634 -8.734 1.00 91.12 190 PRO A C 1
ATOM 1560 O O . PRO A 1 190 ? 12.733 -17.519 -7.914 1.00 91.12 190 PRO A O 1
ATOM 1563 N N . TYR A 1 191 ? 11.823 -15.527 -8.388 1.00 93.75 191 TYR A N 1
ATOM 1564 C CA . TYR A 1 191 ? 11.365 -15.217 -7.040 1.00 93.75 191 TYR A CA 1
ATOM 1565 C C . TYR A 1 191 ? 9.924 -15.662 -6.775 1.00 93.75 191 TYR A C 1
ATOM 1567 O O . TYR A 1 191 ? 9.424 -15.417 -5.680 1.00 93.75 191 TYR A O 1
ATOM 1575 N N . LYS A 1 192 ? 9.259 -16.362 -7.711 1.00 94.00 192 LYS A N 1
ATOM 1576 C CA . LYS A 1 192 ? 7.841 -16.751 -7.562 1.00 94.00 192 LYS A CA 1
ATOM 1577 C C . LYS A 1 192 ? 7.550 -17.527 -6.273 1.00 94.00 192 LYS A C 1
ATOM 1579 O O . LYS A 1 192 ? 6.501 -17.329 -5.676 1.00 94.00 192 LYS A O 1
ATOM 1584 N N . ARG A 1 193 ? 8.502 -18.317 -5.765 1.00 93.31 193 ARG A N 1
ATOM 1585 C CA . ARG A 1 193 ? 8.384 -19.025 -4.469 1.00 93.31 193 ARG A CA 1
ATOM 1586 C C . ARG A 1 193 ? 8.204 -18.109 -3.249 1.00 93.31 193 ARG A C 1
ATOM 1588 O O . 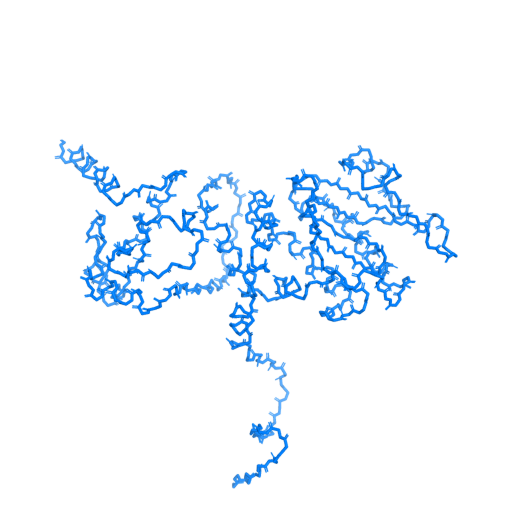ARG A 1 193 ? 7.768 -18.569 -2.203 1.00 93.31 193 ARG A O 1
ATOM 1595 N N . PHE A 1 194 ? 8.587 -16.838 -3.361 1.00 93.31 194 PHE A N 1
ATOM 1596 C CA . PHE A 1 194 ? 8.425 -15.836 -2.307 1.00 93.31 194 PHE A CA 1
ATOM 1597 C C . PHE A 1 194 ? 7.102 -15.081 -2.416 1.00 93.31 194 PHE A C 1
ATOM 1599 O O . PHE A 1 194 ? 6.802 -14.265 -1.543 1.00 93.31 194 PHE A O 1
ATOM 1606 N N . HIS A 1 195 ? 6.322 -15.344 -3.467 1.00 94.12 195 HIS A N 1
ATOM 1607 C CA . HIS A 1 195 ? 5.031 -14.719 -3.644 1.00 94.12 195 HIS A CA 1
ATOM 1608 C C . HIS A 1 195 ? 4.087 -15.089 -2.500 1.00 94.12 195 HIS A C 1
ATOM 1610 O O . HIS A 1 195 ? 4.017 -16.242 -2.071 1.00 94.12 195 HIS A O 1
ATOM 1616 N N . LYS A 1 196 ? 3.371 -14.086 -2.002 1.00 89.56 196 LYS A N 1
ATOM 1617 C CA . LYS A 1 196 ? 2.386 -14.209 -0.937 1.00 89.56 196 LYS A CA 1
ATOM 1618 C C . LYS A 1 196 ? 0.997 -13.873 -1.494 1.00 89.56 196 LYS A C 1
ATOM 1620 O O . LYS A 1 196 ? 0.699 -12.687 -1.631 1.00 89.56 196 LYS A O 1
ATOM 1625 N N . PRO A 1 197 ? 0.143 -14.877 -1.771 1.00 87.06 197 PRO A N 1
ATOM 1626 C CA . PRO A 1 197 ? -1.172 -14.646 -2.373 1.00 87.06 197 PRO A CA 1
ATOM 1627 C C . PRO A 1 197 ? -2.068 -13.710 -1.560 1.00 87.06 197 PRO A C 1
ATOM 1629 O O . PRO A 1 197 ? -2.756 -12.872 -2.124 1.00 87.06 197 PRO A O 1
ATOM 1632 N N . PHE A 1 198 ? -2.004 -13.766 -0.227 1.00 83.94 198 PHE A N 1
ATOM 1633 C CA . PHE A 1 198 ? -2.797 -12.879 0.630 1.00 83.94 198 PHE A CA 1
ATOM 1634 C C . PHE A 1 198 ? -2.438 -11.389 0.472 1.00 83.94 198 PHE A C 1
ATOM 1636 O O . PHE A 1 198 ? -3.274 -10.536 0.741 1.00 83.94 198 PHE A O 1
ATOM 1643 N N . LEU A 1 199 ? -1.214 -11.050 0.035 1.00 90.19 199 LEU A N 1
ATOM 1644 C CA . LEU A 1 199 ? -0.842 -9.658 -0.252 1.00 90.19 199 LEU A CA 1
ATOM 1645 C C . LEU A 1 199 ? -1.490 -9.158 -1.540 1.00 90.19 199 LEU A C 1
ATOM 1647 O O . LEU A 1 199 ? -1.749 -7.969 -1.656 1.00 90.19 199 LEU A O 1
ATOM 1651 N N . TYR A 1 200 ? -1.742 -10.049 -2.500 1.00 88.38 200 TYR A N 1
ATOM 1652 C CA . TYR A 1 200 ? -2.520 -9.712 -3.688 1.00 88.38 200 TYR A CA 1
ATOM 1653 C C . TYR A 1 200 ? -3.969 -9.414 -3.295 1.00 88.38 200 TYR A C 1
ATOM 1655 O O . TYR A 1 200 ? -4.511 -8.375 -3.657 1.00 88.38 200 TYR A O 1
ATOM 1663 N N . GLU A 1 201 ? -4.556 -10.274 -2.461 1.00 83.12 201 GLU A N 1
ATOM 1664 C CA . GLU A 1 201 ? -5.914 -10.086 -1.942 1.00 83.12 201 GLU A CA 1
ATOM 1665 C C . GLU A 1 201 ? -6.029 -8.804 -1.104 1.00 83.12 201 GLU A C 1
ATOM 1667 O O . GLU A 1 201 ? -7.005 -8.075 -1.237 1.00 83.12 201 GLU A O 1
ATOM 1672 N N . LEU A 1 202 ? -5.009 -8.462 -0.305 1.00 84.75 202 LEU A N 1
ATOM 1673 C CA . LEU A 1 202 ? -4.937 -7.188 0.429 1.00 84.75 202 LEU A CA 1
ATOM 1674 C C . LEU A 1 202 ? -5.035 -5.968 -0.493 1.00 84.75 202 LEU A C 1
ATOM 1676 O O . LEU A 1 202 ? -5.506 -4.918 -0.067 1.00 84.75 202 LEU A O 1
ATOM 1680 N N . VAL A 1 203 ? -4.543 -6.076 -1.725 1.00 89.62 203 VAL A N 1
ATOM 1681 C CA . VAL A 1 203 ? -4.548 -4.972 -2.686 1.00 89.62 203 VAL A CA 1
ATOM 1682 C C . VAL A 1 203 ? -5.884 -4.912 -3.427 1.00 89.62 203 VAL A C 1
ATOM 1684 O O . VAL A 1 203 ? -6.455 -3.832 -3.539 1.00 89.62 203 VAL A O 1
ATOM 1687 N N . ILE A 1 204 ? -6.388 -6.055 -3.902 1.00 82.81 204 ILE A N 1
ATOM 1688 C CA . ILE A 1 204 ? -7.542 -6.128 -4.813 1.00 82.81 204 ILE A CA 1
ATOM 1689 C C . ILE A 1 204 ? -8.890 -6.192 -4.081 1.00 82.81 204 ILE A C 1
ATOM 1691 O O . ILE A 1 204 ? -9.869 -5.587 -4.526 1.00 82.81 204 ILE A O 1
ATOM 1695 N N . ASP A 1 205 ? -8.978 -6.892 -2.949 1.00 80.12 205 ASP A N 1
ATOM 1696 C CA . ASP A 1 205 ? -10.202 -6.934 -2.149 1.00 80.12 205 ASP A CA 1
ATOM 1697 C C . ASP A 1 205 ? -10.253 -5.720 -1.215 1.00 80.12 205 ASP A C 1
ATOM 1699 O O . ASP A 1 205 ? -9.727 -5.724 -0.102 1.00 80.12 205 ASP A O 1
ATOM 1703 N N . LEU A 1 206 ? -10.954 -4.671 -1.654 1.00 76.75 206 LEU A N 1
ATOM 1704 C CA . LEU A 1 206 ? -11.162 -3.444 -0.877 1.00 76.75 206 LEU A CA 1
ATOM 1705 C C . LEU A 1 206 ? -11.800 -3.693 0.501 1.00 76.75 206 LEU A C 1
ATOM 1707 O O . LEU A 1 206 ? -11.581 -2.920 1.434 1.00 76.75 206 LEU A O 1
ATOM 1711 N N . GLY A 1 207 ? -12.600 -4.753 0.643 1.00 70.81 207 GLY A N 1
ATOM 1712 C CA . GLY A 1 207 ? -13.166 -5.158 1.923 1.00 70.81 207 GLY A CA 1
ATOM 1713 C C . GLY A 1 207 ? -12.088 -5.694 2.857 1.00 70.81 207 GLY A C 1
ATOM 1714 O O . GLY A 1 207 ? -11.972 -5.217 3.984 1.00 70.81 207 GLY A O 1
ATOM 1715 N N . PHE A 1 208 ? -11.277 -6.638 2.381 1.00 75.88 208 PHE A N 1
ATOM 1716 C CA . PHE A 1 208 ? -10.162 -7.193 3.148 1.00 75.88 208 PHE A CA 1
ATOM 1717 C C . PHE A 1 208 ? -9.093 -6.137 3.470 1.00 75.88 208 PHE A C 1
ATOM 1719 O O . PHE A 1 208 ? -8.635 -6.053 4.613 1.00 75.88 208 PHE A O 1
ATOM 1726 N N . ARG A 1 209 ? -8.767 -5.277 2.499 1.00 82.25 209 ARG A N 1
ATOM 1727 C CA . ARG A 1 209 ? -7.889 -4.112 2.656 1.00 82.25 209 ARG A CA 1
ATOM 1728 C C . ARG A 1 209 ? -8.357 -3.209 3.780 1.00 82.25 209 ARG A C 1
ATOM 1730 O O . ARG A 1 209 ? -7.613 -2.969 4.727 1.00 82.25 209 ARG A O 1
ATOM 1737 N N . LYS A 1 210 ? -9.605 -2.739 3.692 1.00 77.06 210 LYS A N 1
ATOM 1738 C CA . LYS A 1 210 ? -10.194 -1.866 4.705 1.00 77.06 210 LYS A CA 1
ATOM 1739 C C . LYS A 1 210 ? -10.138 -2.528 6.073 1.00 77.06 210 LYS A C 1
ATOM 1741 O O . LYS A 1 210 ? -9.708 -1.884 7.019 1.00 77.06 210 LYS A O 1
ATOM 1746 N N . LEU A 1 211 ? -10.525 -3.802 6.159 1.00 72.00 211 LEU A N 1
ATOM 1747 C CA . LEU A 1 211 ? -10.572 -4.495 7.438 1.00 72.00 211 LEU A CA 1
ATOM 1748 C C . LEU A 1 211 ? -9.183 -4.634 8.082 1.00 72.00 211 LEU A C 1
ATOM 1750 O O . LEU A 1 211 ? -9.028 -4.438 9.284 1.00 72.00 211 LEU A O 1
ATOM 1754 N N . SER A 1 212 ? -8.172 -4.931 7.267 1.00 77.44 212 SER A N 1
ATOM 1755 C CA . SER A 1 212 ? -6.788 -5.070 7.716 1.00 77.44 212 SER A CA 1
ATOM 1756 C C . SER A 1 212 ? -6.208 -3.731 8.177 1.00 77.44 212 SER A C 1
ATOM 1758 O O . SER A 1 212 ? -5.556 -3.656 9.214 1.00 77.44 212 SER A O 1
ATOM 1760 N N . LEU A 1 213 ? -6.459 -2.650 7.433 1.00 80.38 213 LEU A N 1
ATOM 1761 C CA . LEU A 1 213 ? -5.956 -1.320 7.783 1.00 80.38 213 LEU A CA 1
ATOM 1762 C C . LEU A 1 213 ? -6.682 -0.722 8.992 1.00 80.38 213 LEU A C 1
ATOM 1764 O O . LEU A 1 213 ? -6.019 -0.170 9.863 1.00 80.38 213 LEU A O 1
ATOM 1768 N N . ASP A 1 214 ? -8.007 -0.861 9.077 1.00 76.81 214 ASP A N 1
ATOM 1769 C CA . ASP A 1 214 ? -8.812 -0.400 10.218 1.00 76.81 214 ASP A CA 1
ATOM 1770 C C . ASP A 1 214 ? -8.387 -1.103 11.518 1.00 76.81 214 ASP A C 1
ATOM 1772 O O . ASP A 1 214 ? -8.373 -0.477 12.572 1.00 76.81 214 ASP A O 1
ATOM 1776 N N . GLU A 1 215 ? -8.032 -2.391 11.462 1.00 71.69 215 GLU A N 1
ATOM 1777 C CA . GLU A 1 215 ? -7.531 -3.136 12.624 1.00 71.69 215 GLU A CA 1
ATOM 1778 C C . GLU A 1 215 ? -6.154 -2.633 13.082 1.00 71.69 215 GLU A C 1
ATOM 1780 O O . GLU A 1 215 ? -5.900 -2.522 14.281 1.00 71.69 215 GLU A O 1
ATOM 1785 N N . ILE A 1 216 ? -5.265 -2.318 12.137 1.00 76.00 216 ILE A N 1
ATOM 1786 C CA . ILE A 1 216 ? -3.865 -1.986 12.429 1.00 76.00 216 ILE A CA 1
ATOM 1787 C C . ILE A 1 216 ? -3.682 -0.512 12.801 1.00 76.00 216 ILE A C 1
ATOM 1789 O O . ILE A 1 216 ? -2.894 -0.214 13.696 1.00 76.00 216 ILE A O 1
ATOM 1793 N N . PHE A 1 217 ? -4.411 0.384 12.134 1.00 73.00 217 PHE A N 1
ATOM 1794 C CA . PHE A 1 217 ? -4.388 1.835 12.344 1.00 73.00 217 PHE A CA 1
ATOM 1795 C C . PHE A 1 217 ? -5.587 2.331 13.157 1.00 73.00 217 PHE A C 1
ATOM 1797 O O . PHE A 1 217 ? -5.934 3.509 13.094 1.00 73.00 217 PHE A O 1
ATOM 1804 N N . TYR A 1 218 ? -6.234 1.454 13.930 1.00 62.16 218 TYR A N 1
ATOM 1805 C CA . TYR A 1 218 ? -7.321 1.842 14.835 1.00 62.16 218 TYR A CA 1
ATOM 1806 C C . TYR A 1 218 ? -6.903 2.977 15.794 1.00 62.16 218 TYR A C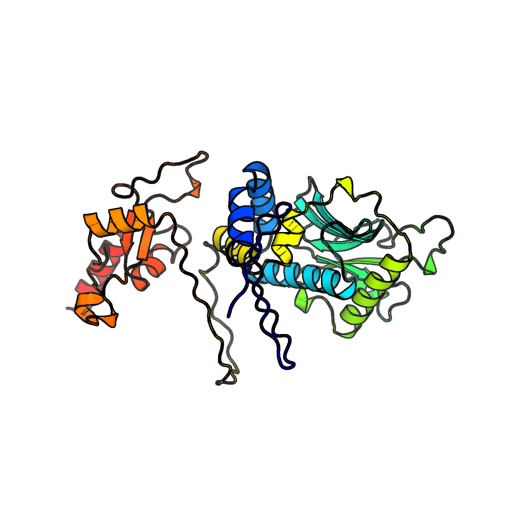 1
ATOM 1808 O O . TYR A 1 218 ? -7.731 3.807 16.160 1.00 62.16 218 TYR A O 1
ATOM 1816 N N . ASP A 1 219 ? -5.608 3.046 16.120 1.00 45.41 219 ASP A N 1
ATOM 1817 C CA . ASP A 1 219 ? -4.996 4.053 16.995 1.00 45.41 219 ASP A CA 1
ATOM 1818 C C . ASP A 1 219 ? -4.637 5.377 16.273 1.00 45.41 219 ASP A C 1
ATOM 1820 O O . ASP A 1 219 ? -4.240 6.338 16.921 1.00 45.41 219 ASP A O 1
ATOM 1824 N N . ASP A 1 220 ? -4.786 5.457 14.943 1.00 43.38 220 ASP A N 1
ATOM 1825 C CA . ASP A 1 220 ? -4.256 6.543 14.090 1.00 43.38 220 ASP A CA 1
ATOM 1826 C C . ASP A 1 220 ? -5.326 7.585 13.687 1.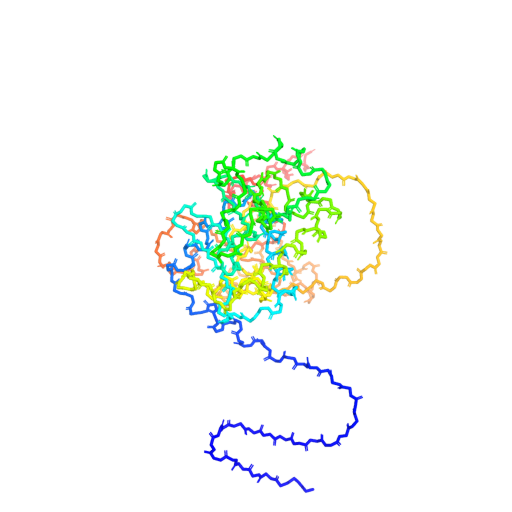00 43.38 220 ASP A C 1
ATOM 1828 O O . ASP A 1 220 ? -5.047 8.586 13.032 1.00 43.38 220 ASP A O 1
ATOM 1832 N N . TYR A 1 221 ? -6.586 7.374 14.093 1.00 39.72 221 TYR A N 1
ATOM 1833 C CA . TYR A 1 221 ? -7.695 8.326 13.890 1.00 39.72 221 TYR A CA 1
ATOM 1834 C C . TYR A 1 221 ? -7.762 9.438 14.951 1.00 39.72 221 TYR A C 1
ATOM 1836 O O . TYR A 1 221 ? -8.739 10.191 15.011 1.00 39.72 221 TYR A O 1
ATOM 1844 N N . SER A 1 222 ? -6.714 9.581 15.762 1.00 41.03 222 SER A N 1
ATOM 1845 C CA . SER A 1 222 ? -6.457 10.765 16.576 1.00 41.03 222 SER A CA 1
ATOM 1846 C C . SER A 1 222 ? -5.164 11.439 16.114 1.00 41.03 222 SER A C 1
ATOM 1848 O O . SER A 1 222 ? -4.125 11.226 16.723 1.00 41.03 222 SER A O 1
ATOM 1850 N N . ASP A 1 223 ? -5.210 12.217 15.027 1.00 35.59 223 ASP A N 1
ATOM 1851 C CA . ASP A 1 223 ? -4.843 13.645 15.033 1.00 35.59 223 ASP A CA 1
ATOM 1852 C C . ASP A 1 223 ? -4.740 14.281 13.627 1.00 35.59 223 ASP A C 1
ATOM 1854 O O . ASP A 1 223 ? -4.568 13.619 12.612 1.00 35.59 223 ASP A O 1
ATOM 1858 N N . GLU A 1 224 ? -4.881 15.614 13.629 1.00 37.44 224 GLU A N 1
ATOM 1859 C CA . GLU A 1 224 ? -4.637 16.598 12.556 1.00 37.44 224 GLU A CA 1
ATOM 1860 C C . GLU A 1 224 ? -5.732 16.883 11.504 1.00 37.44 224 GLU A C 1
ATOM 1862 O O . GLU A 1 224 ? -5.591 16.672 10.302 1.00 37.44 224 GLU A O 1
ATOM 1867 N N . VAL A 1 225 ? -6.785 17.585 11.950 1.00 38.41 225 VAL A N 1
ATOM 1868 C CA . VAL A 1 225 ? -7.457 18.591 11.107 1.00 38.41 225 VAL A CA 1
ATOM 1869 C C . VAL A 1 225 ? -6.650 19.887 11.186 1.00 38.41 225 VAL A C 1
ATOM 1871 O O . VAL A 1 225 ? -6.863 20.682 12.100 1.00 38.41 225 VAL A O 1
ATOM 1874 N N . ASN A 1 226 ? -5.746 20.129 10.231 1.00 37.25 226 ASN A N 1
ATOM 1875 C CA . ASN A 1 226 ? -5.403 21.502 9.856 1.00 37.25 226 ASN A CA 1
ATOM 1876 C C . ASN A 1 226 ? -4.829 21.626 8.432 1.00 37.25 226 ASN A C 1
ATOM 1878 O O . ASN A 1 226 ? -3.627 21.540 8.208 1.00 37.25 226 ASN A O 1
ATOM 1882 N N . SER A 1 227 ? -5.700 21.896 7.460 1.00 29.48 227 SER A N 1
ATOM 1883 C CA . SER A 1 227 ? -5.442 22.904 6.421 1.00 29.48 227 SER A CA 1
ATOM 1884 C C . SER A 1 227 ? -6.756 23.264 5.708 1.00 29.48 227 SER A C 1
ATOM 1886 O O . SER A 1 227 ? -7.413 22.428 5.096 1.00 29.48 227 SER A O 1
ATOM 1888 N N . LYS A 1 228 ? -7.159 24.533 5.845 1.00 36.66 228 LYS A N 1
ATOM 1889 C CA . LYS A 1 228 ? -8.089 25.254 4.947 1.00 36.66 228 LYS A CA 1
ATOM 1890 C C . LYS A 1 228 ? -7.489 25.278 3.532 1.00 36.66 228 LYS A C 1
ATOM 1892 O O . LYS A 1 228 ? -6.272 25.384 3.438 1.00 36.66 228 LYS A O 1
ATOM 1897 N N . GLU A 1 229 ? -8.166 25.264 2.384 1.00 36.12 229 GLU A N 1
ATOM 1898 C CA . GLU A 1 229 ? -9.553 25.301 1.871 1.00 36.12 229 GLU A CA 1
ATOM 1899 C C . GLU A 1 229 ? -9.407 24.808 0.399 1.00 36.12 229 GLU A C 1
ATOM 1901 O O . GLU A 1 229 ? -8.343 24.985 -0.193 1.00 36.12 229 GLU A O 1
ATOM 1906 N N . ILE A 1 230 ? -10.328 24.083 -0.247 1.00 27.55 230 ILE A N 1
ATOM 1907 C CA . ILE A 1 230 ? -11.580 24.519 -0.899 1.00 27.55 230 ILE A CA 1
ATOM 1908 C C . ILE A 1 230 ? -12.389 23.228 -1.153 1.00 27.55 230 ILE A C 1
ATOM 1910 O O . ILE A 1 230 ? -11.872 22.300 -1.776 1.00 27.55 230 ILE A O 1
ATOM 1914 N N . PHE A 1 231 ? -13.651 23.155 -0.718 1.00 30.06 231 PHE A N 1
ATOM 1915 C CA . PHE A 1 231 ? -14.514 21.988 -0.951 1.00 30.06 231 PHE A CA 1
ATOM 1916 C C . PHE A 1 231 ? -15.551 22.297 -2.034 1.00 30.06 231 PHE A C 1
ATOM 1918 O O . PHE A 1 231 ? -16.335 23.233 -1.892 1.00 30.06 231 PHE A O 1
ATOM 1925 N N . GLN A 1 232 ? -15.586 21.498 -3.104 1.00 30.61 232 GLN A N 1
ATOM 1926 C CA . GLN A 1 232 ? -16.785 21.409 -3.937 1.00 30.61 232 GLN A CA 1
ATOM 1927 C C . GLN A 1 232 ? -17.795 20.494 -3.237 1.00 30.61 232 GLN A C 1
ATOM 1929 O O . GLN A 1 232 ? -17.589 19.282 -3.140 1.00 30.61 232 GLN A O 1
ATOM 1934 N N . GLU A 1 233 ? -18.875 21.079 -2.723 1.00 34.88 233 GLU A N 1
ATOM 1935 C CA . GLU A 1 233 ? -20.032 20.333 -2.225 1.00 34.88 233 GLU A CA 1
ATOM 1936 C C . GLU A 1 233 ? -20.810 19.695 -3.384 1.00 34.88 233 GLU A C 1
ATOM 1938 O O . GLU A 1 233 ? -20.979 20.296 -4.444 1.00 34.88 233 GLU A O 1
ATOM 1943 N N . GLY A 1 234 ? -21.302 18.469 -3.169 1.00 36.78 234 GLY A N 1
ATOM 1944 C CA . GLY A 1 234 ? -22.232 17.802 -4.088 1.00 36.78 234 GLY A CA 1
ATOM 1945 C C . GLY A 1 234 ? -21.789 16.444 -4.637 1.00 36.78 234 GLY A C 1
ATOM 1946 O O . GLY A 1 234 ? -22.567 15.801 -5.340 1.00 36.78 234 GLY A O 1
ATOM 1947 N N . SER A 1 235 ? -20.596 15.941 -4.299 1.00 29.69 235 SER A N 1
ATOM 1948 C CA . SER A 1 235 ? -20.296 14.533 -4.585 1.00 29.69 235 SER A CA 1
ATOM 1949 C C . SER A 1 235 ? -21.074 13.640 -3.616 1.00 29.69 235 SER A C 1
ATOM 1951 O O . SER A 1 235 ? -20.839 13.633 -2.407 1.00 29.69 235 SER A O 1
ATOM 1953 N N . VAL A 1 236 ? -22.038 12.882 -4.147 1.00 31.33 236 VAL A N 1
ATOM 1954 C CA . VAL A 1 236 ? -22.727 11.826 -3.399 1.00 31.33 236 VAL A CA 1
ATOM 1955 C C . VAL A 1 236 ? -21.710 10.723 -3.127 1.00 31.33 236 VAL A C 1
ATOM 1957 O O . VAL A 1 236 ? -21.548 9.775 -3.893 1.00 31.33 236 VAL A O 1
ATOM 1960 N N . ARG A 1 237 ? -20.977 10.864 -2.025 1.00 28.97 237 ARG A N 1
ATOM 1961 C CA . ARG A 1 237 ? -20.132 9.809 -1.486 1.00 28.97 237 ARG A CA 1
ATOM 1962 C C . ARG A 1 237 ? -21.068 8.856 -0.752 1.00 28.97 237 ARG A C 1
ATOM 1964 O O . ARG A 1 237 ? -21.495 9.136 0.365 1.00 28.97 237 ARG A O 1
ATOM 1971 N N . GLN A 1 238 ? -21.427 7.738 -1.381 1.00 25.81 238 GLN A N 1
ATOM 1972 C CA . GLN A 1 238 ? -22.049 6.636 -0.649 1.00 25.81 238 GLN A CA 1
ATOM 1973 C C . GLN A 1 238 ? -21.004 6.059 0.311 1.00 25.81 238 GLN A C 1
ATOM 1975 O O . GLN A 1 238 ? -20.217 5.178 -0.031 1.00 25.81 238 GLN A O 1
ATOM 1980 N N . VAL A 1 239 ? -20.975 6.603 1.525 1.00 26.41 239 VAL A N 1
ATOM 1981 C CA . VAL A 1 239 ? -20.229 6.048 2.648 1.00 26.41 239 VAL A CA 1
ATOM 1982 C C . VAL A 1 239 ? -20.933 4.755 3.045 1.00 26.41 239 VAL A C 1
ATOM 1984 O O . VAL A 1 239 ? -21.934 4.760 3.753 1.00 26.41 239 VAL A O 1
ATOM 1987 N N . LEU A 1 240 ? -20.431 3.621 2.558 1.00 26.64 240 LEU A N 1
ATOM 1988 C CA . LEU A 1 240 ? -20.813 2.315 3.086 1.00 26.64 240 LEU A CA 1
ATOM 1989 C C . LEU A 1 240 ? -20.138 2.131 4.453 1.00 26.64 240 LEU A C 1
ATOM 1991 O O . LEU A 1 240 ? -19.050 1.561 4.576 1.00 26.64 240 LEU A O 1
ATOM 1995 N N . THR A 1 241 ? -20.787 2.631 5.500 1.00 24.97 241 THR A N 1
ATOM 1996 C CA . THR A 1 241 ? -20.468 2.341 6.901 1.00 24.97 241 THR A CA 1
ATOM 1997 C C . THR A 1 241 ? -20.819 0.878 7.182 1.00 24.97 241 THR A C 1
ATOM 1999 O O . THR A 1 241 ? -21.945 0.541 7.539 1.00 24.97 241 THR A O 1
ATOM 2002 N N . LYS A 1 242 ? -19.868 -0.042 6.981 1.00 28.61 242 LYS A N 1
ATOM 2003 C CA . LYS A 1 242 ? -19.979 -1.400 7.531 1.00 28.61 242 LYS A CA 1
ATOM 2004 C C . LYS A 1 242 ? -19.474 -1.382 8.968 1.00 28.61 242 LYS A C 1
ATOM 2006 O O . LYS A 1 242 ? -18.281 -1.240 9.211 1.00 28.61 242 LYS A O 1
ATOM 2011 N N . TYR A 1 243 ? -20.430 -1.488 9.881 1.00 27.12 243 TYR A N 1
ATOM 2012 C CA . TYR A 1 243 ? -20.254 -1.738 11.301 1.00 27.12 243 TYR A CA 1
ATOM 2013 C C . TYR A 1 243 ? -19.396 -2.993 11.502 1.00 27.12 243 TYR A C 1
ATOM 2015 O O . TYR A 1 243 ? -19.764 -4.082 11.061 1.00 27.12 243 TYR A O 1
ATOM 2023 N N . TYR A 1 244 ? -18.251 -2.843 12.162 1.00 28.94 244 TYR A N 1
ATOM 2024 C CA . TYR A 1 244 ? -17.537 -3.966 12.754 1.00 28.94 244 TYR A CA 1
ATOM 2025 C C . TYR A 1 244 ? -18.381 -4.524 13.898 1.00 28.94 244 TYR A C 1
ATOM 2027 O O . TYR A 1 244 ? -18.335 -4.014 15.016 1.00 28.94 244 TYR A O 1
ATOM 2035 N N . GLU A 1 245 ? -19.131 -5.592 13.659 1.00 29.33 245 GLU A N 1
ATOM 2036 C CA . GLU A 1 245 ? -19.563 -6.439 14.766 1.00 29.33 245 GLU A CA 1
ATOM 2037 C C . GLU A 1 245 ? -18.423 -7.392 15.132 1.00 29.33 245 GLU A C 1
ATOM 2039 O O . GLU A 1 245 ? -18.355 -8.536 14.689 1.00 29.33 245 GLU A O 1
ATOM 2044 N N . ARG A 1 246 ? -17.523 -6.901 15.995 1.00 48.62 246 ARG A N 1
ATOM 2045 C CA . ARG A 1 246 ? -16.794 -7.761 16.936 1.00 48.62 246 ARG A CA 1
ATOM 2046 C C . ARG A 1 246 ? -17.861 -8.536 17.719 1.00 48.62 246 ARG A C 1
ATOM 2048 O O . ARG A 1 246 ? -18.646 -7.912 18.421 1.00 48.62 246 ARG A O 1
ATOM 2055 N N . ASN A 1 247 ? -17.941 -9.853 17.503 1.00 57.03 247 ASN A N 1
ATOM 2056 C CA . ASN A 1 247 ? -18.899 -10.807 18.083 1.00 57.03 247 ASN A CA 1
ATOM 2057 C C . ASN A 1 247 ? -20.258 -10.184 18.472 1.00 57.03 247 ASN A C 1
ATOM 2059 O O . ASN A 1 247 ? -20.466 -9.784 19.619 1.00 57.03 247 ASN A O 1
ATOM 2063 N N . SER A 1 248 ? -21.203 -10.147 17.530 1.00 61.69 248 SER A N 1
ATOM 2064 C CA . SER A 1 248 ? -22.563 -9.633 17.753 1.00 61.69 248 SER A CA 1
ATOM 2065 C C . SER A 1 248 ? -23.243 -10.232 18.988 1.00 61.69 248 SER A C 1
ATOM 2067 O O . SER A 1 248 ? -23.983 -9.534 19.673 1.00 61.69 248 SER A O 1
ATOM 2069 N N . LYS A 1 249 ? -22.921 -11.481 19.361 1.00 70.62 249 LYS A N 1
ATOM 2070 C CA . LYS A 1 249 ? -23.415 -12.108 20.597 1.00 70.62 249 LYS A CA 1
ATOM 2071 C C . LYS A 1 249 ? -22.790 -11.501 21.851 1.00 70.62 249 LYS A C 1
ATOM 2073 O O . LYS A 1 249 ? -23.483 -11.368 22.850 1.00 70.62 249 LYS A O 1
ATOM 2078 N N . ALA A 1 250 ? -21.508 -11.139 21.830 1.00 69.25 250 ALA A N 1
ATOM 2079 C CA . ALA A 1 250 ? -20.865 -10.429 22.936 1.00 69.25 250 ALA A CA 1
ATOM 2080 C C . ALA A 1 250 ? -21.405 -8.997 23.051 1.00 69.25 250 ALA A C 1
ATOM 2082 O O . ALA A 1 250 ? -21.785 -8.568 24.138 1.00 69.25 250 ALA A O 1
ATOM 2083 N N . ARG A 1 251 ? -21.551 -8.287 21.924 1.00 77.75 251 ARG A N 1
ATOM 2084 C CA . ARG A 1 251 ? -22.219 -6.978 21.897 1.00 77.75 251 ARG A CA 1
ATOM 2085 C C . ARG A 1 251 ? -23.630 -7.070 22.479 1.00 77.75 251 ARG A C 1
ATOM 2087 O O . ARG A 1 251 ? -23.964 -6.296 23.371 1.00 77.75 251 ARG A O 1
ATOM 2094 N N . GLN A 1 252 ? -24.426 -8.027 22.006 1.00 79.50 252 GLN A N 1
ATOM 2095 C CA . GLN A 1 252 ? -25.797 -8.208 22.466 1.00 79.50 252 GLN A CA 1
ATOM 2096 C C . GLN A 1 252 ? -25.832 -8.554 23.953 1.00 79.50 252 GLN A C 1
ATOM 2098 O O . GLN A 1 252 ? -26.507 -7.863 24.692 1.00 79.50 252 GLN A O 1
ATOM 2103 N N . LYS A 1 253 ? -25.008 -9.494 24.435 1.00 82.44 253 LYS A N 1
ATOM 2104 C CA . LYS A 1 253 ? -24.909 -9.819 25.871 1.00 82.44 253 LYS A CA 1
ATOM 2105 C C . LYS A 1 253 ? -24.509 -8.621 26.738 1.00 82.44 253 LYS A C 1
ATOM 2107 O O . LYS A 1 253 ? -25.016 -8.475 27.846 1.00 82.44 253 LYS A O 1
ATOM 2112 N N . CYS A 1 254 ? -23.610 -7.765 26.252 1.00 83.44 254 CYS A N 1
ATOM 2113 C CA . CYS A 1 254 ? -23.255 -6.520 26.932 1.00 83.44 254 CYS A CA 1
ATOM 2114 C C . CYS A 1 254 ? -24.469 -5.580 27.015 1.00 83.44 254 CYS A C 1
ATOM 2116 O O . CYS A 1 254 ? -24.754 -5.038 28.080 1.00 83.44 254 CYS A O 1
ATOM 2118 N N . ILE A 1 255 ? -25.204 -5.403 25.914 1.00 85.75 255 ILE A N 1
ATOM 2119 C CA . ILE A 1 255 ? -26.398 -4.545 25.867 1.00 85.75 255 ILE A CA 1
ATOM 2120 C C . ILE A 1 255 ? -27.542 -5.132 26.699 1.00 85.75 255 ILE A C 1
ATOM 2122 O O . ILE A 1 255 ? -28.167 -4.399 27.455 1.00 85.75 255 ILE A O 1
ATOM 2126 N N . ASP A 1 256 ? -27.773 -6.440 26.650 1.00 87.44 256 ASP A N 1
ATOM 2127 C CA . ASP A 1 256 ? -28.781 -7.130 27.459 1.00 87.44 256 ASP A CA 1
ATOM 2128 C C . ASP A 1 256 ? -28.507 -6.931 28.958 1.00 87.44 256 ASP A C 1
ATOM 2130 O O . ASP A 1 256 ? -29.430 -6.811 29.762 1.00 87.44 256 ASP A O 1
ATOM 2134 N N . ARG A 1 257 ? -27.225 -6.862 29.346 1.00 90.62 257 ARG A N 1
ATOM 2135 C CA . ARG A 1 257 ? -26.807 -6.693 30.741 1.00 90.62 257 ARG A CA 1
ATOM 2136 C C . ARG A 1 257 ? -26.785 -5.241 31.220 1.00 90.62 257 ARG A C 1
ATOM 2138 O O . ARG A 1 257 ? -27.096 -5.004 32.391 1.00 90.62 257 ARG A O 1
ATOM 2145 N N . TYR A 1 258 ? -26.337 -4.306 30.383 1.00 88.94 258 TYR A N 1
ATOM 2146 C CA . TYR A 1 258 ? -26.053 -2.912 30.766 1.00 88.94 258 TYR A CA 1
ATOM 2147 C C . TYR A 1 258 ? -27.005 -1.884 30.142 1.00 88.94 258 TYR A C 1
ATOM 2149 O O . TYR A 1 258 ? -27.002 -0.722 30.545 1.00 88.94 258 TYR A O 1
ATOM 2157 N N . GLY A 1 259 ? -27.835 -2.297 29.189 1.00 90.44 259 GLY A N 1
ATOM 2158 C CA . GLY A 1 259 ? -28.718 -1.429 28.422 1.00 90.44 259 GLY A CA 1
ATOM 2159 C C . GLY A 1 259 ? -27.989 -0.598 27.363 1.00 90.44 259 GLY A C 1
ATOM 2160 O O . GLY A 1 259 ? -26.833 -0.838 27.012 1.00 90.44 259 GLY A O 1
ATOM 2161 N N . THR A 1 260 ? -28.698 0.402 26.839 1.00 90.19 260 THR A N 1
ATOM 2162 C CA . THR A 1 260 ? -28.249 1.288 25.748 1.00 90.19 260 THR A CA 1
ATOM 2163 C C . THR A 1 260 ? -27.836 2.683 26.221 1.00 90.19 260 THR A C 1
ATOM 2165 O O . THR A 1 260 ? -27.539 3.555 25.408 1.00 90.19 260 THR A O 1
ATOM 2168 N N . SER A 1 261 ? -27.807 2.915 27.534 1.00 93.06 261 SER A N 1
ATOM 2169 C CA . SER A 1 261 ? -27.332 4.177 28.105 1.00 93.06 261 SER A CA 1
ATOM 2170 C C . SER A 1 261 ? -25.806 4.198 28.177 1.00 93.06 261 SER A C 1
ATOM 2172 O O . SER A 1 261 ? -25.168 3.198 28.501 1.00 93.06 261 SER A O 1
ATOM 2174 N N . CYS A 1 262 ? -25.208 5.351 27.886 1.00 91.81 262 CYS A N 1
ATOM 2175 C CA . CYS A 1 262 ? -23.765 5.537 27.966 1.00 91.81 262 CYS A CA 1
ATOM 2176 C C . CYS A 1 262 ? -23.259 5.380 29.408 1.00 91.81 262 CYS A C 1
ATOM 2178 O O . CYS A 1 262 ? -23.670 6.128 30.286 1.00 91.81 262 CYS A O 1
ATOM 2180 N N . SER A 1 263 ? -22.281 4.501 29.630 1.00 93.31 263 SER A N 1
ATOM 2181 C CA . SER A 1 263 ? -21.681 4.259 30.956 1.00 93.31 263 SER A CA 1
ATOM 2182 C C . SER A 1 263 ? -20.893 5.460 31.513 1.00 93.31 263 SER A C 1
ATOM 2184 O O . SER A 1 263 ? -20.553 5.486 32.694 1.00 93.31 263 SER A O 1
ATOM 2186 N N . VAL A 1 264 ? -20.582 6.445 30.662 1.00 91.44 264 VAL A N 1
ATOM 2187 C CA . VAL A 1 264 ? -19.815 7.649 31.017 1.00 91.44 264 VAL A CA 1
ATOM 2188 C C . VAL A 1 264 ? -20.732 8.835 31.330 1.00 91.44 264 VAL A C 1
ATOM 2190 O O . VAL A 1 264 ? -20.561 9.484 32.357 1.00 91.44 264 VAL A O 1
ATOM 2193 N N . CYS A 1 265 ? -21.670 9.155 30.433 1.00 90.56 265 CYS A N 1
ATOM 2194 C CA . CYS A 1 265 ? -22.463 10.391 30.491 1.00 90.56 265 CYS A CA 1
ATOM 2195 C C . CYS A 1 265 ? -23.978 10.171 30.585 1.00 90.56 265 CYS A C 1
ATOM 2197 O O . CYS A 1 265 ? -24.729 11.136 30.466 1.00 90.56 265 CYS A O 1
ATOM 2199 N N . ASP A 1 266 ? -24.418 8.918 30.728 1.00 93.19 266 ASP A N 1
ATOM 2200 C CA . ASP A 1 266 ? -25.818 8.484 30.833 1.00 93.19 266 ASP A CA 1
ATOM 2201 C C . ASP A 1 266 ? -26.710 8.811 29.619 1.00 93.19 266 ASP A C 1
ATOM 2203 O O . ASP A 1 266 ? -27.901 8.494 29.612 1.00 93.19 266 ASP A O 1
ATOM 2207 N N . PHE A 1 267 ? -26.141 9.382 28.550 1.00 90.25 267 PHE A N 1
ATOM 2208 C CA . PHE A 1 267 ? -26.862 9.677 27.316 1.00 90.25 267 PHE A CA 1
ATOM 2209 C C . PHE A 1 267 ? -27.438 8.402 26.692 1.00 90.25 267 PHE A C 1
ATOM 2211 O O . PHE A 1 267 ? -26.729 7.404 26.535 1.00 90.25 267 PHE A O 1
ATOM 2218 N N . ASN A 1 268 ? -28.711 8.454 26.305 1.00 93.00 268 ASN A N 1
ATOM 2219 C CA . ASN A 1 268 ? -29.433 7.343 25.702 1.00 93.00 268 ASN A CA 1
ATOM 2220 C C . ASN A 1 268 ? -30.129 7.821 24.423 1.00 93.00 268 ASN A C 1
ATOM 2222 O O . ASN A 1 268 ? -30.993 8.697 24.470 1.00 93.00 268 ASN A O 1
ATOM 2226 N N . PHE A 1 269 ? -29.756 7.232 23.288 1.00 85.31 269 PHE A N 1
ATOM 2227 C CA . PHE A 1 269 ? -30.260 7.655 21.985 1.00 85.31 269 PHE A CA 1
ATOM 2228 C C . PHE A 1 269 ? -31.752 7.371 21.804 1.00 85.31 269 PHE A C 1
ATOM 2230 O O . PHE A 1 269 ? -32.448 8.242 21.296 1.00 85.31 269 PHE A O 1
ATOM 2237 N N . GLY A 1 270 ? -32.265 6.231 22.274 1.00 88.75 270 GLY A N 1
ATOM 2238 C CA . GLY A 1 270 ? -33.697 5.918 22.208 1.00 88.75 270 GLY A CA 1
ATOM 2239 C C . GLY A 1 270 ? -34.544 6.912 23.008 1.00 88.75 270 GLY A C 1
ATOM 2240 O O . GLY A 1 270 ? -35.565 7.400 22.533 1.00 88.75 270 GLY A O 1
ATOM 2241 N N . LYS A 1 271 ? -34.074 7.325 24.193 1.00 90.44 271 LYS A N 1
ATOM 2242 C CA . LYS A 1 271 ? -34.762 8.352 24.999 1.00 90.44 271 LYS A CA 1
ATOM 2243 C C . LYS A 1 271 ? -34.728 9.742 24.360 1.00 90.44 271 LYS A C 1
ATOM 2245 O O . LYS A 1 271 ? -35.693 10.484 24.499 1.00 90.44 271 LYS A O 1
ATOM 2250 N N . SER A 1 272 ? -33.623 10.114 23.714 1.00 88.69 272 SER A N 1
ATOM 2251 C CA . SER A 1 272 ? -33.447 11.460 23.147 1.00 88.69 272 SER A CA 1
ATOM 2252 C C . SER A 1 272 ? -34.000 11.613 21.730 1.00 88.69 272 SER A C 1
ATOM 2254 O O . SER A 1 272 ? -34.452 12.697 21.376 1.00 88.69 272 SER A O 1
ATOM 2256 N N . PHE A 1 273 ? -33.961 10.553 20.924 1.00 83.25 273 PHE A N 1
ATOM 2257 C CA . PHE A 1 273 ? -34.313 10.577 19.501 1.00 83.25 273 PHE A CA 1
ATOM 2258 C C . PHE A 1 273 ? -35.476 9.639 19.142 1.00 83.25 273 PHE A C 1
ATOM 2260 O O . PHE A 1 273 ? -35.830 9.530 17.969 1.00 83.25 273 PHE A O 1
ATOM 2267 N N . GLY A 1 274 ? -36.086 8.971 20.126 1.00 80.75 274 GLY A N 1
ATOM 2268 C CA . GLY A 1 274 ? -37.173 8.023 19.899 1.00 80.75 274 GLY A CA 1
ATOM 2269 C C . GLY A 1 274 ? -36.714 6.808 19.091 1.00 80.75 274 GLY A C 1
ATOM 2270 O O . GLY A 1 274 ? -35.578 6.353 19.218 1.00 80.75 274 GLY A O 1
ATOM 2271 N N . GLU A 1 275 ? -37.588 6.312 18.217 1.00 80.12 275 GLU A N 1
ATOM 2272 C CA . GLU A 1 275 ? -37.355 5.114 17.397 1.00 80.12 275 GLU A CA 1
ATOM 2273 C C . GLU A 1 275 ? -36.065 5.188 16.561 1.00 80.12 275 GLU A C 1
ATOM 2275 O O . GLU A 1 275 ? -35.361 4.191 16.419 1.00 80.12 275 GLU A O 1
ATOM 2280 N N . LEU A 1 276 ? -35.693 6.382 16.082 1.00 73.31 276 LEU A N 1
ATOM 2281 C CA . LEU A 1 276 ? -34.462 6.603 15.312 1.00 73.31 276 LEU A CA 1
ATOM 2282 C C . LEU A 1 276 ? -33.187 6.257 16.094 1.00 73.31 276 LEU A C 1
ATOM 2284 O O . LEU A 1 276 ? -32.175 5.901 15.495 1.00 73.31 276 LEU A O 1
ATOM 2288 N N . GLY A 1 277 ? -33.220 6.410 17.418 1.00 74.25 277 GLY A N 1
ATOM 2289 C CA . GLY A 1 277 ? -32.088 6.155 18.303 1.00 74.25 277 GLY A CA 1
ATOM 2290 C C . GLY A 1 277 ? -32.146 4.807 19.018 1.00 74.25 277 GLY A C 1
ATOM 2291 O O . GLY A 1 277 ? -31.257 4.514 19.823 1.00 74.25 277 GLY A O 1
ATOM 2292 N N . GLU A 1 278 ? -33.177 3.998 18.775 1.00 78.44 278 GLU A N 1
ATOM 2293 C CA . GLU A 1 278 ? -33.394 2.755 19.509 1.00 78.44 278 GLU A CA 1
ATOM 2294 C C . GLU A 1 278 ? -32.267 1.747 19.235 1.00 78.44 278 GLU A C 1
ATOM 2296 O O . GLU A 1 278 ? -31.834 1.549 18.099 1.00 78.44 278 GLU A O 1
ATOM 2301 N N . GLY A 1 279 ? -31.719 1.140 20.292 1.00 74.50 279 GLY A N 1
ATOM 2302 C CA . GLY A 1 279 ? -30.579 0.219 20.175 1.00 74.50 279 GLY A CA 1
ATOM 2303 C C . GLY A 1 279 ? -29.236 0.842 19.743 1.00 74.50 279 GLY A C 1
ATOM 2304 O O . GLY A 1 279 ? -28.218 0.134 19.712 1.00 74.50 279 GLY A O 1
ATOM 2305 N N . PHE A 1 280 ? -29.190 2.144 19.430 1.00 78.31 280 PHE A N 1
ATOM 2306 C CA . PHE A 1 280 ? -27.986 2.810 18.938 1.00 78.31 280 PHE A CA 1
ATOM 2307 C C . PHE A 1 280 ? -27.035 3.168 20.086 1.00 78.31 280 PHE A C 1
ATOM 2309 O O . PHE A 1 280 ? -27.232 4.128 20.829 1.00 78.31 280 PHE A O 1
ATOM 2316 N N . ILE A 1 281 ? -25.975 2.373 20.228 1.00 83.31 281 ILE A N 1
ATOM 2317 C CA . ILE A 1 281 ? -24.896 2.594 21.194 1.00 83.31 281 ILE A CA 1
ATOM 2318 C C . ILE A 1 281 ? -23.626 1.859 20.735 1.00 83.31 281 ILE A C 1
ATOM 2320 O O . ILE A 1 281 ? -23.710 0.788 20.114 1.00 83.31 281 ILE A O 1
ATOM 2324 N N . HIS A 1 282 ? -22.447 2.417 21.029 1.00 81.19 282 HIS A N 1
ATOM 2325 C CA . HIS A 1 282 ? -21.167 1.734 20.813 1.00 81.19 282 HIS A CA 1
ATOM 2326 C C . HIS A 1 282 ? -20.817 0.868 22.028 1.00 81.19 282 HIS A C 1
ATOM 2328 O O . HIS A 1 282 ? -21.247 1.152 23.142 1.00 81.19 282 HIS A O 1
ATOM 2334 N N . VAL A 1 283 ? -20.018 -0.181 21.825 1.00 79.94 283 VAL A N 1
ATOM 2335 C CA . VAL A 1 283 ? -19.516 -1.039 22.908 1.00 79.94 283 VAL A CA 1
ATOM 2336 C C . VAL A 1 283 ? -17.993 -0.957 22.952 1.00 79.94 283 VAL A C 1
ATOM 2338 O O . VAL A 1 283 ? -17.318 -1.230 21.960 1.00 79.94 283 VAL A O 1
ATOM 2341 N N . HIS A 1 284 ? -17.465 -0.551 24.103 1.00 77.31 284 HIS A N 1
ATOM 2342 C CA . HIS A 1 284 ? -16.053 -0.273 24.348 1.00 77.31 284 HIS A CA 1
ATOM 2343 C C . HIS A 1 284 ? -15.405 -1.370 25.200 1.00 77.31 284 HIS A C 1
ATOM 2345 O O . HIS A 1 284 ? -16.041 -1.862 26.129 1.00 77.31 284 HIS A O 1
ATOM 2351 N N . HIS A 1 285 ? -14.153 -1.730 24.894 1.00 78.81 285 HIS A N 1
ATOM 2352 C CA . HIS A 1 285 ? -13.374 -2.696 25.676 1.00 78.81 285 HIS A CA 1
ATOM 2353 C C . HIS A 1 285 ? -12.626 -1.979 26.803 1.00 78.81 285 HIS A C 1
ATOM 2355 O O . HIS A 1 285 ? -11.854 -1.070 26.527 1.00 78.81 285 HIS A O 1
ATOM 2361 N N . LEU A 1 286 ? -12.817 -2.411 28.049 1.00 75.06 286 LEU A N 1
ATOM 2362 C CA . LEU A 1 286 ? -12.185 -1.824 29.235 1.00 75.06 286 LEU A CA 1
ATOM 2363 C C . LEU A 1 286 ? -10.691 -2.144 29.361 1.00 75.06 286 LEU A C 1
ATOM 2365 O O . LEU A 1 286 ? -9.968 -1.407 30.025 1.00 75.06 286 LEU A O 1
ATOM 2369 N N . ARG A 1 287 ? -10.229 -3.239 28.746 1.00 64.06 287 ARG A N 1
ATOM 2370 C CA . ARG A 1 287 ? -8.814 -3.623 28.700 1.00 64.06 287 ARG A CA 1
ATOM 2371 C C . ARG A 1 287 ? -8.283 -3.468 27.271 1.00 64.06 287 ARG A C 1
ATOM 2373 O O . ARG A 1 287 ? -8.900 -4.017 26.352 1.00 64.06 287 ARG A O 1
ATOM 2380 N N . PRO A 1 288 ? -7.162 -2.754 27.059 1.00 53.16 288 PRO A N 1
ATOM 2381 C CA . PRO A 1 288 ? -6.521 -2.674 25.753 1.00 53.16 288 PRO A CA 1
ATOM 2382 C C . PRO A 1 288 ? -6.072 -4.065 25.293 1.00 53.16 288 PRO A C 1
ATOM 2384 O O . PRO A 1 288 ? -5.348 -4.765 25.997 1.00 53.16 288 PRO A O 1
ATOM 2387 N N . ILE A 1 289 ? -6.476 -4.460 24.086 1.00 47.88 289 ILE A N 1
ATOM 2388 C CA . ILE A 1 289 ? -6.195 -5.791 23.516 1.00 47.88 289 ILE A CA 1
ATOM 2389 C C . ILE A 1 289 ? -4.676 -6.023 23.316 1.00 47.88 289 ILE A C 1
ATOM 2391 O O . ILE A 1 289 ? -4.230 -7.159 23.214 1.00 47.88 289 ILE A O 1
ATOM 2395 N N . PHE A 1 290 ? -3.856 -4.964 23.323 1.00 39.06 290 PHE A N 1
ATOM 2396 C CA . PHE A 1 290 ? -2.400 -5.039 23.145 1.00 39.06 290 PHE A CA 1
ATOM 2397 C C . PHE A 1 290 ? -1.637 -5.706 24.311 1.00 39.06 290 PHE A C 1
ATOM 2399 O O . PHE A 1 290 ? -0.516 -6.165 24.106 1.00 39.06 290 PHE A O 1
ATOM 2406 N N . GLU A 1 291 ? -2.216 -5.800 25.513 1.00 40.75 291 GLU A N 1
ATOM 2407 C CA . GLU A 1 291 ? -1.545 -6.422 26.670 1.00 40.75 291 GLU A CA 1
ATOM 2408 C C . GLU A 1 291 ? -1.686 -7.953 26.736 1.00 40.75 291 GLU A C 1
ATOM 2410 O O . GLU A 1 291 ? -1.019 -8.593 27.548 1.00 40.75 291 GLU A O 1
ATOM 2415 N N . ILE A 1 292 ? -2.536 -8.564 25.904 1.00 45.09 292 ILE A N 1
ATOM 2416 C CA . ILE A 1 292 ? -2.870 -9.989 26.012 1.00 45.09 292 ILE A CA 1
ATOM 2417 C C . ILE A 1 292 ? -2.345 -10.712 24.768 1.00 45.09 292 ILE A C 1
ATOM 2419 O O . ILE A 1 292 ? -2.888 -10.598 23.675 1.00 45.09 292 ILE A O 1
ATOM 2423 N N . ALA A 1 293 ? -1.231 -11.422 24.939 1.00 35.22 293 ALA A N 1
ATOM 2424 C CA . ALA A 1 293 ? -0.463 -12.057 23.868 1.00 35.22 293 ALA A CA 1
ATOM 2425 C C . ALA A 1 293 ? -1.021 -13.418 23.379 1.00 35.22 293 ALA A C 1
ATOM 2427 O O . ALA A 1 293 ? -0.345 -14.096 22.606 1.00 35.22 293 ALA A O 1
ATOM 2428 N N . GLU A 1 294 ? -2.227 -13.819 23.796 1.00 34.44 294 GLU A N 1
ATOM 2429 C CA . GLU A 1 294 ? -2.856 -15.116 23.485 1.00 34.44 294 GLU A CA 1
ATOM 2430 C C . GLU A 1 294 ? -4.369 -14.957 23.232 1.00 34.44 294 GLU A C 1
ATOM 2432 O O . GLU A 1 294 ? -4.950 -13.928 23.583 1.00 34.44 294 GLU A O 1
ATOM 2437 N N . GLU A 1 295 ? -5.004 -15.955 22.598 1.00 43.41 295 GLU A N 1
ATOM 2438 C CA . GLU A 1 295 ? -6.458 -16.009 22.371 1.00 43.41 295 GLU A CA 1
ATOM 2439 C C . GLU A 1 295 ? -7.219 -15.704 23.672 1.00 43.41 295 GLU A C 1
ATOM 2441 O O . GLU A 1 295 ? -7.181 -16.472 24.631 1.00 43.41 295 GLU A O 1
ATOM 2446 N N . TYR A 1 296 ? -7.893 -14.554 23.714 1.00 56.72 296 TYR A N 1
ATOM 2447 C CA . TYR A 1 296 ? -8.633 -14.101 24.885 1.00 56.72 296 TYR A CA 1
ATOM 2448 C C . TYR A 1 296 ? -10.133 -14.281 24.655 1.00 56.72 296 TYR A C 1
ATOM 2450 O O . TYR A 1 296 ? -10.716 -13.681 23.746 1.00 56.72 296 TYR A O 1
ATOM 2458 N N . GLU A 1 297 ? -10.778 -15.089 25.494 1.00 60.34 297 GLU A N 1
ATOM 2459 C CA . GLU A 1 297 ? -12.235 -15.118 25.568 1.00 60.34 297 GLU A CA 1
ATOM 2460 C C . GLU A 1 297 ? -12.733 -13.788 26.141 1.00 60.34 297 GLU A C 1
ATOM 2462 O O . GLU A 1 297 ? -12.589 -13.511 27.329 1.00 60.34 297 GLU A O 1
ATOM 2467 N N . VAL A 1 298 ? -13.332 -12.958 25.282 1.00 63.94 298 VAL A N 1
ATOM 2468 C CA . VAL A 1 298 ? -13.990 -11.720 25.712 1.00 63.94 298 VAL A CA 1
ATOM 2469 C C . VAL A 1 298 ? -15.178 -12.083 26.593 1.00 63.94 298 VAL A C 1
ATOM 2471 O O . VAL A 1 298 ? -16.166 -12.638 26.103 1.00 63.94 298 VAL A O 1
ATOM 2474 N N . ASP A 1 299 ? -15.111 -11.717 27.872 1.00 76.31 299 ASP A N 1
ATOM 2475 C CA . ASP A 1 299 ? -16.247 -11.764 28.778 1.00 76.31 299 ASP A CA 1
ATOM 2476 C C . ASP A 1 299 ? -17.098 -10.510 28.510 1.00 76.31 299 ASP A C 1
ATOM 2478 O O . ASP A 1 299 ? -16.700 -9.392 28.859 1.00 76.31 299 ASP A O 1
ATOM 2482 N N . PRO A 1 300 ? -18.293 -10.644 27.902 1.00 77.69 300 PRO A N 1
ATOM 2483 C CA . PRO A 1 300 ? -19.102 -9.492 27.516 1.00 77.69 300 PRO A CA 1
ATOM 2484 C C . PRO A 1 300 ? -19.580 -8.646 28.697 1.00 77.69 300 PRO A C 1
ATOM 2486 O O . PRO A 1 300 ? -20.072 -7.538 28.504 1.00 77.69 300 PRO A O 1
ATOM 2489 N N . ILE A 1 301 ? -19.490 -9.186 29.912 1.00 81.94 301 ILE A N 1
ATOM 2490 C CA . ILE A 1 301 ? -19.887 -8.518 31.142 1.00 81.94 301 ILE A CA 1
ATOM 2491 C C . ILE A 1 301 ? -18.665 -7.879 31.797 1.00 81.94 301 ILE A C 1
ATOM 2493 O O . ILE A 1 301 ? -18.753 -6.755 32.279 1.00 81.94 301 ILE A O 1
ATOM 2497 N N . LYS A 1 302 ? -17.507 -8.536 31.830 1.00 79.06 302 LYS A N 1
ATOM 2498 C CA . LYS A 1 302 ? -16.324 -7.950 32.487 1.00 79.06 302 LYS A CA 1
ATOM 2499 C C . LYS A 1 302 ? -15.575 -6.968 31.604 1.00 79.06 302 LYS A C 1
ATOM 2501 O O . LYS A 1 302 ? -15.116 -5.952 32.114 1.00 79.06 302 LYS A O 1
ATOM 2506 N N . ASP A 1 303 ? -15.512 -7.230 30.306 1.00 76.62 303 ASP A N 1
ATOM 2507 C CA . ASP A 1 303 ? -14.584 -6.535 29.418 1.00 76.62 303 ASP A CA 1
ATOM 2508 C C . ASP A 1 303 ? -15.242 -5.442 28.591 1.00 76.62 303 ASP A C 1
ATOM 2510 O O . ASP A 1 303 ? -14.536 -4.604 28.040 1.00 76.62 303 ASP A O 1
ATOM 2514 N N . LEU A 1 304 ? -16.573 -5.420 28.498 1.00 84.19 304 LEU A N 1
ATOM 2515 C CA . LEU A 1 304 ? -17.301 -4.528 27.600 1.00 84.19 304 LEU A CA 1
ATOM 2516 C C . LEU A 1 304 ? -18.205 -3.548 28.345 1.00 84.19 304 LEU A C 1
ATOM 2518 O O . LEU A 1 304 ? -18.851 -3.902 29.331 1.00 84.19 304 LEU A O 1
ATOM 2522 N N . ARG A 1 305 ? -18.310 -2.312 27.851 1.00 89.88 305 ARG A N 1
ATOM 2523 C CA . ARG A 1 305 ? -19.276 -1.319 28.347 1.00 89.88 305 ARG A CA 1
ATOM 2524 C C . ARG A 1 305 ? -19.935 -0.536 2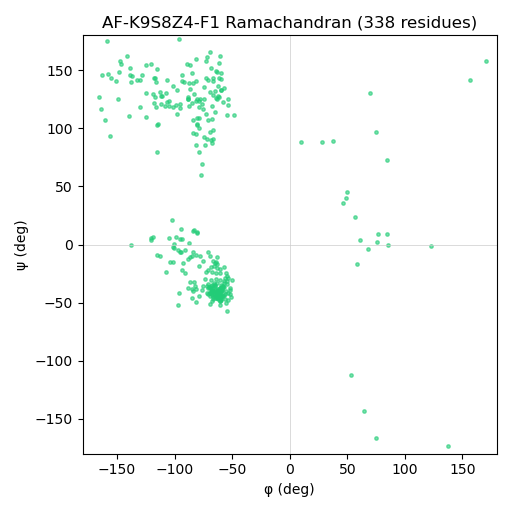7.214 1.00 89.88 305 ARG A C 1
ATOM 2526 O O . ARG A 1 305 ? -19.238 -0.139 26.277 1.00 89.88 305 ARG A O 1
ATOM 2533 N N . PRO A 1 306 ? -21.250 -0.256 27.296 1.00 87.38 306 PRO A N 1
ATOM 2534 C CA . PRO A 1 306 ? -21.909 0.637 26.355 1.00 87.38 306 PRO A CA 1
ATOM 2535 C C . PRO A 1 306 ? -21.433 2.080 26.565 1.00 87.38 306 PRO A C 1
ATOM 2537 O O . PRO A 1 306 ? -21.429 2.590 27.689 1.00 87.38 306 PRO A O 1
ATOM 2540 N N . VAL A 1 307 ? -21.047 2.753 25.485 1.00 85.25 307 VAL A N 1
ATOM 2541 C CA . VAL A 1 307 ? -20.625 4.161 25.468 1.00 85.25 307 VAL A CA 1
ATOM 2542 C C . VAL A 1 307 ? -21.201 4.865 24.238 1.00 85.25 307 VAL A C 1
ATOM 2544 O O . VAL A 1 307 ? -21.352 4.264 23.176 1.00 85.25 307 VAL A O 1
ATOM 2547 N N . CYS A 1 308 ? -21.548 6.149 24.354 1.00 84.81 308 CYS A N 1
ATOM 2548 C CA . CYS A 1 308 ? -21.980 6.926 23.190 1.00 84.81 308 CYS A CA 1
ATOM 2549 C C . CYS A 1 308 ? -20.784 7.236 22.271 1.00 84.81 308 CYS A C 1
ATOM 2551 O O . CYS A 1 308 ? -19.649 7.261 22.751 1.00 84.81 308 CYS A O 1
ATOM 2553 N N . PRO A 1 309 ? -21.005 7.522 20.974 1.00 76.81 309 PRO A N 1
ATOM 2554 C CA . PRO A 1 309 ? -19.933 7.870 20.039 1.00 76.81 309 PRO A CA 1
ATOM 2555 C C . PRO A 1 309 ? -19.023 8.998 20.540 1.00 76.81 309 PRO A C 1
ATOM 2557 O O . PRO A 1 309 ? -17.806 8.902 20.416 1.00 76.81 309 PRO A O 1
ATOM 2560 N N . ASN A 1 310 ? -19.598 10.015 21.191 1.00 81.56 310 ASN A N 1
ATOM 2561 C CA . ASN A 1 310 ? -18.845 11.153 21.720 1.00 81.56 310 ASN A CA 1
ATOM 2562 C C . ASN A 1 310 ? -17.928 10.742 22.880 1.00 81.56 310 ASN A C 1
ATOM 2564 O O . ASN A 1 310 ? -16.744 11.061 22.876 1.00 81.56 310 ASN A O 1
ATOM 2568 N N . CYS A 1 311 ? -18.441 9.997 23.864 1.00 79.62 311 CYS A N 1
ATOM 2569 C CA . CYS A 1 311 ? -17.615 9.503 24.966 1.00 79.62 311 CYS A CA 1
ATOM 2570 C C . CYS A 1 311 ? -16.600 8.466 24.491 1.00 79.62 311 CYS A C 1
ATOM 2572 O O . CYS A 1 311 ? -15.481 8.461 24.987 1.00 79.62 311 CYS A O 1
ATOM 2574 N N . HIS A 1 312 ? -16.955 7.634 23.509 1.00 74.88 312 HIS A N 1
ATOM 2575 C CA . HIS A 1 312 ? -16.018 6.689 22.913 1.00 74.88 312 HIS A CA 1
ATOM 2576 C C . HIS A 1 312 ? -14.834 7.416 22.269 1.00 74.88 312 HIS A C 1
ATOM 2578 O O . HIS A 1 312 ? -13.692 7.035 22.501 1.00 74.88 312 HIS A O 1
ATOM 2584 N N . ALA A 1 313 ? -15.099 8.502 21.538 1.00 68.62 313 ALA A N 1
ATOM 2585 C CA . ALA A 1 313 ? -14.055 9.356 20.983 1.00 68.62 313 ALA A CA 1
ATOM 2586 C C . ALA A 1 313 ? -13.204 10.020 22.079 1.00 68.62 313 ALA A C 1
ATOM 2588 O O . ALA A 1 313 ? -11.989 10.102 21.942 1.00 68.62 313 ALA A O 1
ATOM 2589 N N . MET A 1 314 ? -13.817 10.472 23.180 1.00 77.62 314 MET A N 1
ATOM 2590 C CA . MET A 1 314 ? -13.089 11.116 24.284 1.00 77.62 314 MET A CA 1
ATOM 2591 C C . MET A 1 314 ? -12.226 10.150 25.102 1.00 77.62 314 MET A C 1
ATOM 2593 O O . MET A 1 314 ? -11.155 10.551 25.550 1.00 77.62 314 MET A O 1
ATOM 2597 N N . ILE A 1 315 ? -12.653 8.895 25.277 1.00 75.19 315 ILE A N 1
ATOM 2598 C CA . ILE A 1 315 ? -11.849 7.843 25.922 1.00 75.19 315 ILE A CA 1
ATOM 2599 C C . ILE A 1 315 ? -10.518 7.670 25.185 1.00 75.19 315 ILE A C 1
ATOM 2601 O O . ILE A 1 315 ? -9.468 7.611 25.815 1.00 75.19 315 ILE A O 1
ATOM 2605 N N . HIS A 1 316 ? -10.559 7.668 23.854 1.00 68.50 316 HIS A N 1
ATOM 2606 C CA . HIS A 1 316 ? -9.392 7.445 22.996 1.00 68.50 316 HIS A CA 1
ATOM 2607 C C . HIS A 1 316 ? -8.705 8.735 22.538 1.00 68.50 316 HIS A C 1
ATOM 2609 O O . HIS A 1 316 ? -7.900 8.714 21.618 1.00 68.50 316 HIS A O 1
ATOM 2615 N N . ARG A 1 317 ? -9.019 9.886 23.145 1.00 62.75 317 ARG A N 1
ATOM 2616 C CA . ARG A 1 317 ? -8.499 11.185 22.683 1.00 62.75 317 ARG A CA 1
ATOM 2617 C C . ARG A 1 317 ? -7.032 11.431 23.056 1.00 62.75 317 ARG A C 1
ATOM 2619 O O . ARG A 1 317 ? -6.448 12.391 22.571 1.00 62.75 317 ARG A O 1
ATOM 2626 N N . SER A 1 318 ? -6.457 10.645 23.960 1.00 57.12 318 SER A N 1
ATOM 2627 C CA . SER A 1 318 ? -5.078 10.788 24.444 1.00 57.12 318 SER A CA 1
ATOM 2628 C C . SER A 1 318 ? -4.277 9.520 24.148 1.00 57.12 318 SER A C 1
ATOM 2630 O O . SER A 1 318 ? -4.856 8.442 24.065 1.00 57.12 318 SER A O 1
ATOM 2632 N N . SER A 1 319 ? -2.949 9.645 24.041 1.00 46.00 319 SER A N 1
ATOM 2633 C CA . SER A 1 319 ? -2.025 8.533 23.741 1.00 46.00 319 SER A CA 1
ATOM 2634 C C . SER A 1 319 ? -2.130 7.346 24.707 1.00 46.00 319 SER A C 1
ATOM 2636 O O . SER A 1 319 ? -1.828 6.218 24.329 1.00 46.00 319 SER A O 1
ATOM 2638 N N . SER A 1 320 ? -2.600 7.594 25.931 1.00 56.84 320 SER A N 1
ATOM 2639 C CA . SER A 1 320 ? -3.111 6.570 26.842 1.00 56.84 320 SER A CA 1
ATOM 2640 C C . SER A 1 320 ? -4.633 6.715 26.941 1.00 56.84 320 SER A C 1
ATOM 2642 O O . SER A 1 320 ? -5.090 7.776 27.390 1.00 56.84 320 SER A O 1
ATOM 2644 N N . PRO A 1 321 ? -5.422 5.693 26.553 1.00 66.06 321 PRO A N 1
ATOM 2645 C CA . PRO A 1 321 ? -6.872 5.741 26.679 1.00 66.06 321 PRO A CA 1
ATOM 2646 C C . PRO A 1 321 ? -7.303 5.996 28.125 1.00 66.06 321 PRO A C 1
ATOM 2648 O O . PRO A 1 321 ? -6.789 5.375 29.055 1.00 66.06 321 PRO A O 1
ATOM 2651 N N . LEU A 1 322 ? -8.264 6.897 28.310 1.00 77.38 322 LEU A N 1
ATOM 2652 C CA . LEU A 1 322 ? -8.858 7.164 29.617 1.00 77.38 322 LEU A CA 1
ATOM 2653 C C . LEU A 1 322 ? -9.802 6.025 29.998 1.00 77.38 322 LEU A C 1
ATOM 2655 O O . LEU A 1 322 ? -10.658 5.617 29.214 1.00 77.38 322 LEU A O 1
ATOM 2659 N N . SER A 1 323 ? -9.729 5.565 31.238 1.00 84.38 323 SER A N 1
ATOM 2660 C CA . SER A 1 323 ? -10.775 4.717 31.795 1.00 84.38 323 SER A CA 1
ATOM 2661 C C . SER A 1 323 ? -12.117 5.458 31.826 1.00 84.38 323 SER A C 1
ATOM 2663 O O . SER A 1 323 ? -12.196 6.693 31.868 1.00 84.38 323 SER A O 1
ATOM 2665 N N . ILE A 1 324 ? -13.208 4.690 31.841 1.00 86.50 324 ILE A N 1
ATOM 2666 C CA . ILE A 1 324 ? -14.564 5.239 31.975 1.00 86.50 324 ILE A CA 1
ATOM 2667 C C . ILE A 1 324 ? -14.674 6.134 33.214 1.00 86.50 324 ILE A C 1
ATOM 2669 O O . ILE A 1 324 ? -15.254 7.216 33.127 1.00 86.50 324 ILE A O 1
ATOM 2673 N N . GLU A 1 325 ? -14.078 5.722 34.334 1.00 87.31 325 GLU A N 1
ATOM 2674 C CA . GLU A 1 325 ? -14.111 6.479 35.589 1.00 87.31 325 GLU A CA 1
ATOM 2675 C C . GLU A 1 325 ? -13.326 7.793 35.500 1.00 87.31 325 GLU A C 1
ATOM 2677 O O . GLU A 1 325 ? -13.781 8.828 36.000 1.00 87.31 325 GLU A O 1
ATOM 2682 N N . GLU A 1 326 ? -12.186 7.803 34.805 1.00 84.56 326 GLU A N 1
ATOM 2683 C CA . GLU A 1 326 ? -11.416 9.028 34.569 1.00 84.56 326 GLU A CA 1
ATOM 2684 C C . GLU A 1 326 ? -12.190 10.020 33.702 1.00 84.56 326 GLU A C 1
ATOM 2686 O O . GLU A 1 326 ? -12.268 11.207 34.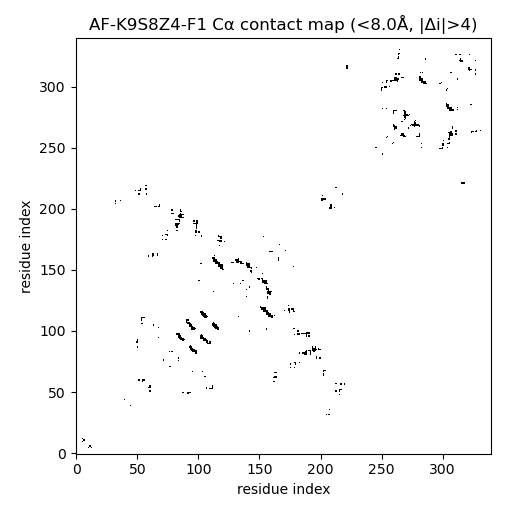036 1.00 84.56 326 GLU A O 1
ATOM 2691 N N . LEU A 1 327 ? -12.805 9.556 32.609 1.00 86.12 327 LEU A N 1
ATOM 2692 C CA . LEU A 1 327 ? -13.594 10.434 31.748 1.00 86.12 327 LEU A CA 1
ATOM 2693 C C . LEU A 1 327 ? -14.851 10.948 32.467 1.00 86.12 327 LEU A C 1
ATOM 2695 O O . LEU A 1 327 ? -15.185 12.131 32.363 1.00 86.12 327 LEU A O 1
ATOM 2699 N N . LYS A 1 328 ? -15.519 10.091 33.245 1.00 87.62 328 LYS A N 1
ATOM 2700 C CA . LYS A 1 328 ? -16.686 10.461 34.054 1.00 87.62 328 LYS A CA 1
ATOM 2701 C C . LYS A 1 328 ? -16.338 11.524 35.097 1.00 87.62 328 LYS A C 1
ATOM 2703 O O . LYS A 1 328 ? -17.042 12.527 35.209 1.00 87.62 328 LYS A O 1
ATOM 2708 N N . SER A 1 329 ? -15.205 11.370 35.782 1.00 85.94 329 SER A N 1
ATOM 2709 C CA . SER A 1 329 ? -14.703 12.347 36.756 1.00 85.94 329 SER A CA 1
ATOM 2710 C C . SER A 1 329 ? -14.413 13.709 36.117 1.00 85.94 329 SER A C 1
ATOM 2712 O O . SER A 1 329 ? -14.747 14.750 36.687 1.00 85.94 329 SER A O 1
ATOM 2714 N N . ARG A 1 330 ? -13.846 13.725 34.902 1.00 84.25 330 ARG A N 1
ATOM 2715 C CA . ARG A 1 330 ? -13.617 14.971 34.151 1.00 84.25 330 ARG A CA 1
ATOM 2716 C C . ARG A 1 330 ? -14.933 15.659 33.782 1.00 84.25 330 ARG A C 1
ATOM 2718 O O . ARG A 1 330 ? -15.042 16.867 33.965 1.00 84.25 330 ARG A O 1
ATOM 2725 N N . LEU A 1 331 ? -15.942 14.913 33.330 1.00 80.62 331 LEU A N 1
ATOM 2726 C CA . LEU A 1 331 ? -17.251 15.479 32.979 1.00 80.62 331 LEU A CA 1
ATOM 2727 C C . LEU A 1 331 ? -17.986 16.082 34.183 1.00 80.62 331 LEU A C 1
ATOM 2729 O O . LEU A 1 331 ? -18.560 17.163 34.057 1.00 80.62 331 LEU A O 1
ATOM 2733 N N . ILE A 1 332 ? -17.956 15.421 35.344 1.00 72.50 332 ILE A N 1
ATOM 2734 C CA . ILE A 1 332 ? -18.581 15.936 36.576 1.00 72.50 332 ILE A CA 1
ATOM 2735 C C . ILE A 1 332 ? -17.907 17.242 37.013 1.00 72.50 332 ILE A C 1
ATOM 2737 O O . ILE A 1 332 ? -18.593 18.208 37.345 1.00 72.50 332 ILE A O 1
ATOM 2741 N N . ARG A 1 333 ? -16.569 17.302 36.951 1.00 59.88 333 ARG A N 1
ATOM 2742 C CA . ARG A 1 333 ? -15.795 18.495 37.318 1.00 59.88 333 ARG A CA 1
ATOM 2743 C C . ARG A 1 333 ? -16.136 19.713 36.455 1.00 59.88 333 ARG A C 1
ATOM 2745 O O . ARG A 1 333 ? -16.179 20.814 36.988 1.00 59.88 333 ARG A O 1
ATOM 2752 N N . PHE A 1 334 ? -16.385 19.525 35.159 1.00 59.03 334 PHE A N 1
ATOM 2753 C CA . PHE A 1 334 ? -16.765 20.625 34.266 1.00 59.03 334 PHE A CA 1
ATOM 2754 C C . PHE A 1 334 ? -18.217 21.069 34.451 1.00 59.03 334 PHE A C 1
ATOM 2756 O O . PHE A 1 334 ? -18.460 22.269 34.478 1.00 59.03 334 PHE A O 1
ATOM 2763 N N . LYS A 1 335 ? -19.164 20.144 34.661 1.00 60.78 335 LYS A N 1
ATOM 2764 C CA . LYS A 1 335 ? -20.563 20.512 34.954 1.00 60.78 335 LYS A CA 1
ATOM 2765 C C . LYS A 1 335 ? -20.684 21.337 36.241 1.00 60.78 335 LYS A C 1
ATOM 2767 O O . LYS A 1 335 ? -21.347 22.362 36.255 1.00 60.78 335 LYS A O 1
ATOM 2772 N N . ALA A 1 336 ? -19.943 20.960 37.285 1.00 60.09 336 ALA A N 1
ATOM 2773 C CA . ALA A 1 336 ? -19.904 21.713 38.540 1.00 60.09 336 ALA A CA 1
ATOM 2774 C C . ALA A 1 336 ? -19.276 23.118 38.419 1.00 60.09 336 ALA A C 1
ATOM 2776 O O . ALA A 1 336 ? -19.472 23.931 39.311 1.00 60.09 336 ALA A O 1
ATOM 2777 N N . GLN A 1 337 ? -18.510 23.397 37.355 1.00 52.16 337 GLN A N 1
ATOM 2778 C CA . GLN A 1 337 ? -17.917 24.715 37.084 1.00 52.16 337 GLN A CA 1
ATOM 2779 C C . GLN A 1 337 ? -18.789 25.590 36.178 1.00 52.16 337 GLN A C 1
ATOM 2781 O O . GLN A 1 337 ? -18.605 26.800 36.163 1.00 52.16 337 GLN A O 1
ATOM 2786 N N . THR A 1 338 ? -19.696 24.993 35.399 1.00 49.81 338 THR A N 1
ATOM 2787 C CA . THR A 1 338 ? -20.624 25.714 34.513 1.00 49.81 338 THR A CA 1
ATOM 2788 C C . THR A 1 338 ? -21.970 26.018 35.170 1.00 49.81 338 THR A C 1
ATOM 2790 O O . THR A 1 338 ? -22.703 26.858 34.658 1.00 49.81 338 THR A O 1
ATOM 2793 N N . ASP A 1 339 ? -22.282 25.343 36.281 1.00 51.91 339 ASP A N 1
ATOM 2794 C CA . ASP A 1 339 ? -23.517 25.517 37.060 1.00 51.91 339 ASP A CA 1
ATOM 2795 C C . ASP A 1 339 ? -23.330 26.432 38.301 1.00 51.91 339 ASP A C 1
ATOM 2797 O O . ASP A 1 339 ? -24.249 26.582 39.108 1.00 51.91 339 ASP A O 1
ATOM 2801 N N . THR A 1 340 ? -22.150 27.050 38.448 1.00 42.75 340 THR A N 1
ATOM 2802 C CA . THR A 1 340 ? -21.840 28.177 39.360 1.00 42.75 340 THR A CA 1
ATOM 2803 C C . THR A 1 340 ? -21.569 29.424 38.550 1.00 42.75 340 THR A C 1
ATOM 2805 O O . THR A 1 340 ? -22.058 30.500 38.958 1.00 42.75 340 THR A O 1
#

Foldseek 3Di:
DDDDDDDPPPPDGDDDDDDDDDPPPPPPCPPVLVVVVVPQPPVNLVLLLVLLVLQPALQLSLLLLVVVVVLCVLLVDDLLQQQWAFFQDPCSKTFIGGAADTQWIADDNSHGKIKHKFFQPQPCVVVQVVQFPDQPDPVQWDDDDVVDDSSGTIGIGIDDDRNVPPDDPSRVVRSSVVSVVSNVPDRHHPCSVRHDSVSVCCSPVPVNVCVSNCVSRVLVVADDDDDDDDDDPDPPDPPPPDDPPPPVVLVVVLCVVANQAALQPRDQQCVVPNPVRPPDWDKDFQDDPVVDPDDDDDPSNPGIHTHHPVVVCVQSNDPHGNGSVRNNVVVVVVVVVVVD

Secondary structure (DSSP, 8-state):
-------TTT-------------------TTHHHHHHTT--HHHHHHHHHHHTTSSSHHHHHHHHHHHHHHHHHHT--TT-TTEEEEE-TT--EEEEETTEEEEEEEETTEEEEEEEE-TT-TTHHHHHHH-BS-SSTTSBPPPPTT--GGGPPEEEEEES-GGGSS-HHHHHHHHHHHHHHHTT-SS-TTGGG--HHHHHHHH-HHHHHHHHHHHSTT-SS----------TT-----------S-HHHHHHHHHHH-SS-TTT---HHHHHGGGGTT--EEEESS-GGG--S-----TTTTEEEE-HHHHHHHTSSSSPPPHHHHHHHHHHHHHHH--

pLDDT: mean 71.8, std 22.56, range [24.73, 97.44]

Radius of gyration: 26.01 Å; Cα contacts (8 Å, |Δi|>4): 416; chains: 1; bounding box: 70×63×63 Å